Protein AF-0000000083895971 (afdb_homodimer)

pLDDT: mean 95.91, std 9.46, range [33.53, 98.94]

Radius of gyration: 17.74 Å; Cα contacts (8 Å, |Δi|>4): 472; chains: 2; bounding box: 45×57×42 Å

Secondary structure (DSSP, 8-state):
--HHHHHHHHHTTT-EEPP--SHHHHHHHHHHHHHHHSS---EEEEEE-SSSTT--EETTS-------BPTT-S--GGG---EEEEEETTTTEEEEE-TTS---B-EE------/--HHHHHHHHHTTT-EEPP--SHHHHHHHHHHHHHHHSS---EEEEEE-SSSTT--EETTS-------BPTT-S--GGG---EEEEEETTTTEEEEE-TTS---B-EE------

Sequence (228 aa):
MTWANAEKNCLSMGANLASVRNAYEYRRIQALIRAASRNSREAWLGGSDAQQEKTWLWSDGSPMRYTNWCPGEPNNGGGSQHCLQMNYSGGKCWDDLWCNHSRPSVCAKRLRRRMTWANAEKNCLSMGANLASVRNAYEYRRIQALIRAASRNSREAWLGGSDAQQEKTWLWSDGSPMRYTNWCPGEPNNGGGSQHCLQMNYSGGKCWDDLWCNHSRPSVCAKRLRRR

Structure (mmCIF, N/CA/C/O backbone):
data_AF-0000000083895971-model_v1
#
loop_
_entity.id
_entity.type
_entity.pdbx_description
1 polymer 'C-type lectin domain-containing protein'
#
loop_
_atom_site.group_PDB
_atom_site.id
_atom_site.type_symbol
_atom_site.label_atom_id
_atom_site.label_alt_id
_atom_site.label_comp_id
_atom_site.label_asym_id
_atom_site.label_entity_id
_atom_site.label_seq_id
_atom_site.pdbx_PDB_ins_code
_atom_site.Cartn_x
_atom_site.Cartn_y
_atom_site.Cartn_z
_ato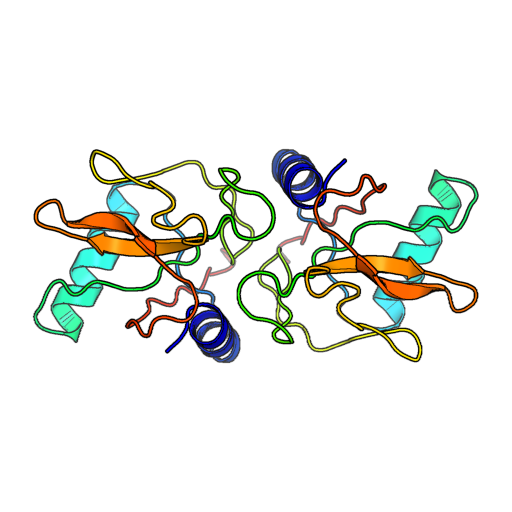m_site.occupancy
_atom_site.B_iso_or_equiv
_atom_site.auth_seq_id
_atom_site.auth_comp_id
_atom_site.auth_asym_id
_atom_site.auth_atom_id
_atom_site.pdbx_PDB_model_num
ATOM 1 N N . MET A 1 1 ? -5.57 16.469 -3.301 1 97.56 1 MET A N 1
ATOM 2 C CA . MET A 1 1 ? -5.527 15.188 -4.012 1 97.56 1 MET A CA 1
ATOM 3 C C . MET A 1 1 ? -5.957 14.039 -3.1 1 97.56 1 MET A C 1
ATOM 5 O O . MET A 1 1 ? -5.891 14.156 -1.875 1 97.56 1 MET A O 1
ATOM 9 N N . THR A 1 2 ? -6.461 12.945 -3.768 1 98.94 2 THR A N 1
ATOM 10 C CA . THR A 1 2 ? -6.738 11.742 -2.994 1 98.94 2 THR A CA 1
ATOM 11 C C . THR A 1 2 ? -5.445 11.094 -2.508 1 98.94 2 THR A C 1
ATOM 13 O O . THR A 1 2 ? -4.355 11.469 -2.953 1 98.94 2 THR A O 1
ATOM 16 N N . TRP A 1 3 ? -5.543 10.18 -1.606 1 98.94 3 TRP A N 1
ATOM 17 C CA . TRP A 1 3 ? -4.359 9.523 -1.061 1 98.94 3 TRP A CA 1
ATOM 18 C C . TRP A 1 3 ? -3.564 8.836 -2.162 1 98.94 3 TRP A C 1
ATOM 20 O O . TRP A 1 3 ? -2.346 9 -2.256 1 98.94 3 TRP A O 1
ATOM 30 N N . ALA A 1 4 ? -4.285 8.031 -3.018 1 98.94 4 ALA A N 1
ATOM 31 C CA . ALA A 1 4 ? -3.604 7.273 -4.062 1 98.94 4 ALA A CA 1
ATOM 32 C C . ALA A 1 4 ? -2.967 8.203 -5.09 1 98.94 4 ALA A C 1
ATOM 34 O O . ALA A 1 4 ? -1.845 7.957 -5.547 1 98.94 4 ALA A O 1
ATOM 35 N N . ASN A 1 5 ? -3.684 9.219 -5.473 1 98.81 5 ASN A N 1
ATOM 36 C CA . ASN A 1 5 ? -3.117 10.188 -6.398 1 98.81 5 ASN A CA 1
ATOM 37 C C . ASN A 1 5 ? -1.914 10.906 -5.793 1 98.81 5 ASN A C 1
ATOM 39 O O . ASN A 1 5 ? -0.962 11.242 -6.5 1 98.81 5 ASN A O 1
ATOM 43 N N . ALA A 1 6 ? -1.991 11.18 -4.512 1 98.88 6 ALA A N 1
ATOM 44 C CA . ALA A 1 6 ? -0.852 11.773 -3.818 1 98.88 6 ALA A CA 1
ATOM 45 C C . ALA A 1 6 ? 0.365 10.852 -3.871 1 98.88 6 ALA A C 1
ATOM 47 O O . ALA A 1 6 ? 1.483 11.312 -4.121 1 98.88 6 ALA A O 1
ATOM 48 N N . GLU A 1 7 ? 0.177 9.578 -3.619 1 98.88 7 GLU A N 1
ATOM 49 C CA . GLU A 1 7 ? 1.274 8.625 -3.719 1 98.88 7 GLU A CA 1
ATOM 50 C C . GLU A 1 7 ? 1.861 8.602 -5.129 1 98.88 7 GLU A C 1
ATOM 52 O O . GLU A 1 7 ? 3.082 8.617 -5.297 1 98.88 7 GLU A O 1
ATOM 57 N N . LYS A 1 8 ? 1.01 8.586 -6.145 1 98.81 8 LYS A N 1
ATOM 58 C CA . LYS A 1 8 ? 1.49 8.594 -7.52 1 98.81 8 LYS A CA 1
ATOM 59 C C . LYS A 1 8 ? 2.285 9.867 -7.812 1 98.81 8 LYS A C 1
ATOM 61 O O . LYS A 1 8 ? 3.289 9.82 -8.531 1 98.81 8 LYS A O 1
ATOM 66 N N . ASN A 1 9 ? 1.806 10.984 -7.32 1 98.69 9 ASN A N 1
ATOM 67 C CA . ASN A 1 9 ? 2.541 12.234 -7.477 1 98.69 9 ASN A CA 1
ATOM 68 C C . ASN A 1 9 ? 3.928 12.148 -6.844 1 98.69 9 ASN A C 1
ATOM 70 O O . ASN A 1 9 ? 4.918 12.562 -7.453 1 98.69 9 ASN A O 1
ATOM 74 N N . CYS A 1 10 ? 4.004 11.672 -5.605 1 98.75 10 CYS A N 1
ATOM 75 C CA . CYS A 1 10 ? 5.293 11.508 -4.941 1 98.75 10 CYS A CA 1
ATOM 76 C C . CYS A 1 10 ? 6.199 10.57 -5.734 1 98.75 10 CYS A C 1
ATOM 78 O O . CYS A 1 10 ? 7.387 10.844 -5.902 1 98.75 10 CYS A O 1
ATOM 80 N N . LEU A 1 11 ? 5.664 9.469 -6.223 1 98.31 11 LEU A N 1
ATOM 81 C CA . LEU A 1 11 ? 6.426 8.508 -7.008 1 98.31 11 LEU A CA 1
ATOM 82 C C . LEU A 1 11 ? 7.039 9.172 -8.234 1 98.31 11 LEU A C 1
ATOM 84 O O . LEU A 1 11 ? 8.164 8.859 -8.625 1 98.31 11 LEU A O 1
ATOM 88 N N . SER A 1 12 ? 6.301 10.055 -8.844 1 97.81 12 SER A N 1
ATOM 89 C CA . SER A 1 12 ? 6.781 10.734 -10.039 1 97.81 12 SER A CA 1
ATOM 90 C C . SER A 1 12 ? 8.016 11.586 -9.734 1 97.81 12 SER A C 1
ATOM 92 O O . SER A 1 12 ? 8.75 11.961 -10.648 1 97.81 12 SER A O 1
ATOM 94 N N . MET A 1 13 ? 8.281 11.844 -8.469 1 97.06 13 MET A N 1
ATOM 95 C CA . MET A 1 13 ? 9.43 12.633 -8.039 1 97.06 13 MET A CA 1
ATOM 96 C C . MET A 1 13 ? 10.523 11.742 -7.461 1 97.06 13 MET A C 1
ATOM 98 O O . MET A 1 13 ? 11.469 12.227 -6.836 1 97.06 13 MET A O 1
ATOM 102 N N . GLY A 1 14 ? 10.398 10.461 -7.582 1 96.69 14 GLY A N 1
ATOM 103 C CA . GLY A 1 14 ? 11.344 9.531 -6.996 1 96.69 14 GLY A CA 1
ATOM 104 C C . GLY A 1 14 ? 11.203 9.406 -5.492 1 96.69 14 GLY A C 1
ATOM 105 O O . GLY A 1 14 ? 12.164 9.062 -4.801 1 96.69 14 GLY A O 1
ATOM 106 N N . ALA A 1 15 ? 9.992 9.75 -5.059 1 98.31 15 ALA A N 1
ATOM 107 C CA . ALA A 1 15 ? 9.695 9.75 -3.627 1 98.31 15 ALA A CA 1
ATOM 108 C C . ALA A 1 15 ? 8.461 8.906 -3.326 1 98.31 15 ALA A C 1
ATOM 110 O O . ALA A 1 15 ? 7.973 8.172 -4.191 1 98.31 15 ALA A O 1
ATOM 111 N N . ASN A 1 16 ? 8.07 8.875 -2.105 1 98.69 16 ASN A N 1
ATOM 112 C CA . ASN A 1 16 ? 6.801 8.352 -1.617 1 98.69 16 ASN A CA 1
ATOM 113 C C . ASN A 1 16 ? 6.133 9.312 -0.643 1 98.69 16 ASN A C 1
ATOM 115 O O . ASN A 1 16 ? 6.762 10.266 -0.175 1 98.69 16 ASN A O 1
ATOM 119 N N . LEU A 1 17 ? 4.793 9.102 -0.451 1 98.81 17 LEU A N 1
ATOM 120 C CA . LEU A 1 17 ? 4.25 9.727 0.75 1 98.81 17 LEU A CA 1
ATOM 121 C C . LEU A 1 17 ? 5.09 9.375 1.974 1 98.81 17 LEU A C 1
ATOM 123 O O . LEU A 1 17 ? 5.543 8.234 2.117 1 98.81 17 LEU A O 1
ATOM 127 N N . ALA A 1 18 ? 5.277 10.328 2.869 1 98.56 18 ALA A N 1
ATOM 128 C CA . ALA A 1 18 ? 6.25 10.211 3.951 1 98.56 18 ALA A CA 1
ATOM 129 C C . ALA A 1 18 ? 5.82 9.156 4.969 1 98.56 18 ALA A C 1
ATOM 131 O O . ALA A 1 18 ? 4.641 9.07 5.316 1 98.56 18 ALA A O 1
ATOM 132 N N . SER A 1 19 ? 6.711 8.328 5.379 1 98.56 19 SER A N 1
ATOM 133 C CA . SER A 1 19 ? 6.609 7.516 6.586 1 98.56 19 SER A CA 1
ATOM 134 C C . SER A 1 19 ? 7.305 8.188 7.766 1 98.56 19 SER A C 1
ATOM 136 O O . SER A 1 19 ? 8.07 9.141 7.582 1 98.56 19 SER A O 1
ATOM 138 N N . VAL A 1 20 ? 6.938 7.766 8.93 1 98.19 20 VAL A N 1
ATOM 139 C CA . VAL A 1 20 ? 7.48 8.383 10.141 1 98.19 20 VAL A CA 1
ATOM 140 C C . VAL A 1 20 ? 8.094 7.309 11.039 1 98.19 20 VAL A C 1
ATOM 142 O O . VAL A 1 20 ? 7.395 6.402 11.5 1 98.19 20 VAL A O 1
ATOM 145 N N . ARG A 1 21 ? 9.383 7.426 11.281 1 96.94 21 ARG A N 1
ATOM 146 C CA . ARG A 1 21 ? 10.094 6.355 11.977 1 96.94 21 ARG A CA 1
ATOM 147 C C . ARG A 1 21 ? 10.141 6.617 13.477 1 96.94 21 ARG A C 1
ATOM 149 O O . ARG A 1 21 ? 10.297 5.691 14.273 1 96.94 21 ARG A O 1
ATOM 156 N N . ASN A 1 22 ? 10.125 7.965 13.805 1 98 22 ASN A N 1
ATOM 157 C CA . ASN A 1 22 ? 10.195 8.367 15.203 1 98 22 ASN A CA 1
ATOM 158 C C . ASN A 1 22 ? 9.641 9.773 15.414 1 98 22 ASN A C 1
ATOM 160 O O . ASN A 1 22 ? 9.25 10.438 14.453 1 98 22 ASN A O 1
ATOM 164 N N . ALA A 1 23 ? 9.594 10.141 16.75 1 97.94 23 ALA A N 1
ATOM 165 C CA . ALA A 1 23 ? 9 11.422 17.109 1 97.94 23 ALA A CA 1
ATOM 166 C C . ALA A 1 23 ? 9.781 12.586 16.5 1 97.94 23 ALA A C 1
ATOM 168 O O . ALA A 1 23 ? 9.195 13.609 16.125 1 97.94 23 ALA A O 1
ATOM 169 N N . TYR A 1 24 ? 11.055 12.469 16.438 1 98.12 24 TYR A N 1
ATOM 170 C CA . TYR A 1 24 ? 11.891 13.516 15.859 1 98.12 24 TYR A CA 1
ATOM 171 C C . TYR A 1 24 ? 11.531 13.75 14.398 1 98.12 24 TYR A C 1
ATOM 173 O O . TYR A 1 24 ? 11.359 14.891 13.969 1 98.12 24 TYR A O 1
ATOM 181 N N . GLU A 1 25 ? 11.398 12.656 13.602 1 97.25 25 GLU A N 1
ATOM 182 C CA . GLU A 1 25 ? 11 12.773 12.203 1 97.25 25 GLU A CA 1
ATOM 183 C C . GLU A 1 25 ? 9.633 13.43 12.07 1 97.25 25 GLU A C 1
ATOM 185 O O . GLU A 1 25 ? 9.406 14.227 11.156 1 97.25 25 GLU A O 1
ATOM 190 N N . TYR A 1 26 ? 8.688 13.086 13 1 98.19 26 TYR A N 1
ATOM 191 C CA . TYR A 1 26 ? 7.355 13.688 12.945 1 98.19 26 TYR A CA 1
ATOM 192 C C . TYR A 1 26 ? 7.43 15.195 13.109 1 98.19 26 TYR A C 1
ATOM 194 O O . TYR A 1 26 ? 6.797 15.945 12.359 1 98.19 26 TYR A O 1
ATOM 202 N N . ARG A 1 27 ? 8.18 15.648 14.062 1 97.88 27 ARG A N 1
ATOM 203 C CA . ARG A 1 27 ? 8.32 17.078 14.328 1 97.88 27 ARG A CA 1
ATOM 204 C C . ARG A 1 27 ? 8.969 17.797 13.148 1 97.88 27 ARG A C 1
ATOM 206 O O . ARG A 1 27 ? 8.625 18.938 12.852 1 97.88 27 ARG A O 1
ATOM 213 N N . ARG A 1 28 ? 9.867 17.141 12.539 1 97.31 28 ARG A N 1
ATOM 214 C CA . ARG A 1 28 ? 10.508 17.734 11.367 1 97.31 28 ARG A CA 1
ATOM 215 C C . ARG A 1 28 ? 9.5 17.922 10.234 1 97.31 28 ARG A C 1
ATOM 217 O O . ARG A 1 28 ? 9.523 18.938 9.539 1 97.31 28 ARG A O 1
ATOM 224 N N . ILE A 1 29 ? 8.633 16.953 10.031 1 97.81 29 ILE A N 1
ATOM 225 C CA . ILE A 1 29 ? 7.613 17.047 8.992 1 97.81 29 ILE A CA 1
ATOM 226 C C . ILE A 1 29 ? 6.633 18.156 9.344 1 97.81 29 ILE A C 1
ATOM 228 O O . ILE A 1 29 ? 6.254 18.953 8.477 1 97.81 29 ILE A O 1
ATOM 232 N N . GLN A 1 30 ? 6.246 18.25 10.625 1 97.94 30 GLN A N 1
ATOM 233 C CA . GLN A 1 30 ? 5.367 19.344 11.062 1 97.94 30 GLN A CA 1
ATOM 234 C C . GLN A 1 30 ? 5.984 20.703 10.766 1 97.94 30 GLN A C 1
ATOM 236 O O . GLN A 1 30 ? 5.293 21.609 10.297 1 97.94 30 GLN A O 1
ATOM 241 N N . ALA A 1 31 ? 7.262 20.797 11.039 1 97.25 31 ALA A N 1
ATOM 242 C CA . ALA A 1 31 ? 7.961 22.062 10.805 1 97.25 31 ALA A CA 1
ATOM 243 C C . ALA A 1 31 ? 7.977 22.406 9.32 1 97.25 31 ALA A C 1
ATOM 245 O O . ALA A 1 31 ? 7.836 23.578 8.953 1 97.25 31 ALA A O 1
ATOM 246 N N . LEU A 1 32 ? 8.117 21.469 8.5 1 95.94 32 LEU A N 1
ATOM 247 C CA . LEU A 1 32 ? 8.125 21.688 7.059 1 95.94 32 LEU A CA 1
ATOM 248 C C . LEU A 1 32 ? 6.766 22.172 6.574 1 95.94 32 LEU A C 1
ATOM 250 O O . LEU A 1 32 ? 6.684 23.078 5.742 1 95.94 32 LEU A O 1
ATOM 254 N N . ILE A 1 33 ? 5.672 21.562 7.086 1 96.62 33 ILE A N 1
ATOM 255 C CA . ILE A 1 33 ? 4.32 21.953 6.703 1 96.62 33 ILE A CA 1
ATOM 256 C C . ILE A 1 33 ? 4.062 23.391 7.137 1 96.62 33 ILE A C 1
ATOM 258 O O . ILE A 1 33 ? 3.523 24.188 6.367 1 96.62 33 ILE A O 1
ATOM 262 N N . ARG A 1 34 ? 4.461 23.672 8.32 1 95.75 34 ARG A N 1
ATOM 263 C CA . ARG A 1 34 ? 4.273 25.031 8.828 1 95.75 34 ARG A CA 1
ATOM 264 C C . ARG A 1 34 ? 5.02 26.047 7.973 1 95.75 34 ARG A C 1
ATOM 266 O O . ARG A 1 34 ? 4.496 27.125 7.684 1 95.75 34 ARG A O 1
ATOM 273 N N . ALA A 1 35 ? 6.234 25.719 7.625 1 94.19 35 ALA A N 1
ATOM 274 C CA . ALA A 1 35 ? 7.055 26.609 6.82 1 94.19 35 ALA A CA 1
ATOM 275 C C . ALA A 1 35 ? 6.445 26.828 5.438 1 94.19 35 ALA A C 1
ATOM 277 O O . ALA A 1 35 ? 6.496 27.922 4.895 1 94.19 35 ALA A O 1
ATOM 278 N N . ALA A 1 36 ? 5.867 25.812 4.91 1 91.81 36 ALA A N 1
ATOM 279 C CA . ALA A 1 36 ? 5.352 25.859 3.545 1 91.81 36 ALA A CA 1
ATOM 280 C C . ALA A 1 36 ? 3.973 26.516 3.5 1 91.81 36 ALA A C 1
ATOM 282 O O . ALA A 1 36 ? 3.623 27.172 2.52 1 91.81 36 ALA A O 1
ATOM 283 N N . SER A 1 37 ? 3.145 26.359 4.512 1 89.62 37 SER A N 1
ATOM 284 C CA . SER A 1 37 ? 1.749 26.781 4.426 1 89.62 37 SER A CA 1
ATOM 285 C C . SER A 1 37 ? 1.433 27.859 5.445 1 89.62 37 SER A C 1
ATOM 287 O O . SER A 1 37 ? 0.349 28.453 5.422 1 89.62 37 SER A O 1
ATOM 289 N N . ARG A 1 38 ? 2.375 28.141 6.293 1 90.44 38 ARG A N 1
ATOM 290 C CA . ARG A 1 38 ? 2.197 29.094 7.391 1 90.44 38 ARG A CA 1
ATOM 291 C C . ARG A 1 38 ? 1.049 28.656 8.297 1 90.44 38 ARG A C 1
ATOM 293 O O . ARG A 1 38 ? 0.336 29.5 8.844 1 90.44 38 ARG A O 1
ATOM 300 N N . ASN A 1 39 ? 0.811 27.359 8.211 1 91.5 39 ASN A N 1
ATOM 301 C CA . ASN A 1 39 ? -0.188 26.719 9.047 1 91.5 39 ASN A CA 1
ATOM 302 C C . ASN A 1 39 ? 0.145 25.25 9.281 1 91.5 39 ASN A C 1
ATOM 304 O O . ASN A 1 39 ? 1.106 24.719 8.711 1 91.5 39 ASN A O 1
ATOM 308 N N . SER A 1 40 ? -0.515 24.719 10.273 1 94.56 40 SER A N 1
ATOM 309 C CA . SER A 1 40 ? -0.362 23.297 10.562 1 94.56 40 SER A CA 1
ATOM 310 C C . SER A 1 40 ? -1.519 22.484 9.992 1 94.56 40 SER A C 1
ATOM 312 O O . SER A 1 40 ? -2.197 21.75 10.719 1 94.56 40 SER A O 1
ATOM 314 N N . ARG A 1 41 ? -1.561 22.484 8.672 1 95.69 41 ARG A N 1
ATOM 315 C CA . ARG A 1 41 ? -2.686 21.859 7.988 1 95.69 41 ARG A CA 1
ATOM 316 C C . ARG A 1 41 ? -2.584 20.344 8.047 1 95.69 41 ARG A C 1
ATOM 318 O O . ARG A 1 41 ? -1.482 19.797 8.117 1 95.69 41 ARG A O 1
ATOM 325 N N . GLU A 1 42 ? -3.756 19.734 8.07 1 98.06 42 GLU A N 1
ATOM 326 C CA . GLU A 1 42 ? -3.781 18.281 7.887 1 98.06 42 GLU A CA 1
ATOM 327 C C . GLU A 1 42 ? -3.201 17.891 6.531 1 98.06 42 GLU A C 1
ATOM 329 O O . GLU A 1 42 ? -3.387 18.609 5.543 1 98.06 42 GLU A O 1
ATOM 334 N N . ALA A 1 43 ? -2.535 16.75 6.512 1 98.62 43 ALA A N 1
ATOM 335 C CA . ALA A 1 43 ? -1.898 16.281 5.285 1 98.62 43 ALA A CA 1
ATOM 336 C C . ALA A 1 43 ? -1.799 14.758 5.273 1 98.62 43 ALA A C 1
ATOM 338 O O . ALA A 1 43 ? -1.813 14.125 6.332 1 98.62 43 ALA A O 1
ATOM 339 N N . TRP A 1 44 ? -1.758 14.227 4.012 1 98.88 44 TRP A N 1
ATOM 340 C CA . TRP A 1 44 ? -1.545 12.797 3.865 1 98.88 44 TRP A CA 1
ATOM 341 C C . TRP A 1 44 ? -0.13 12.406 4.285 1 98.88 44 TRP A C 1
ATOM 343 O O . TRP A 1 44 ? 0.837 13.078 3.92 1 98.88 44 TRP A O 1
ATOM 353 N N . LEU A 1 45 ? 0.012 11.414 5.098 1 98.88 45 LEU A N 1
ATOM 354 C CA . LEU A 1 45 ? 1.195 10.562 5.184 1 98.88 45 LEU A CA 1
ATOM 355 C C . LEU A 1 45 ? 0.973 9.25 4.449 1 98.88 45 LEU A C 1
ATOM 357 O O . LEU A 1 45 ? -0.11 9.008 3.914 1 98.88 45 LEU A O 1
ATOM 361 N N . GLY A 1 46 ? 1.991 8.43 4.441 1 98.94 46 GLY A N 1
ATOM 362 C CA . GLY A 1 46 ? 1.963 7.266 3.568 1 98.94 46 GLY A CA 1
ATOM 363 C C . GLY A 1 46 ? 1.252 6.074 4.184 1 98.94 46 GLY A C 1
ATOM 364 O O . GLY A 1 46 ? 1.197 4.996 3.584 1 98.94 46 GLY A O 1
ATOM 365 N N . GLY A 1 47 ? 0.622 6.156 5.293 1 98.94 47 GLY A N 1
ATOM 366 C CA . GLY A 1 47 ? 0.026 5.02 5.98 1 98.94 47 GLY A CA 1
ATOM 367 C C . GLY A 1 47 ? -1.366 4.684 5.48 1 98.94 47 GLY A C 1
ATOM 368 O O . GLY A 1 47 ? -2.158 5.578 5.18 1 98.94 47 GLY A O 1
ATOM 369 N N . SER A 1 48 ? -1.667 3.396 5.41 1 98.94 48 SER A N 1
ATOM 370 C CA . SER A 1 48 ? -2.998 2.914 5.059 1 98.94 48 SER A CA 1
ATOM 371 C C . SER A 1 48 ? -3.234 1.506 5.594 1 98.94 48 SER A C 1
ATOM 373 O O . SER A 1 48 ? -2.297 0.715 5.711 1 98.94 48 SER A O 1
ATOM 375 N N . ASP A 1 49 ? -4.477 1.212 5.934 1 98.88 49 ASP A N 1
ATOM 376 C CA . ASP A 1 49 ? -4.855 -0.154 6.281 1 98.88 49 ASP A CA 1
ATOM 377 C C . ASP A 1 49 ? -5.965 -0.665 5.363 1 98.88 49 ASP A C 1
ATOM 379 O O . ASP A 1 49 ? -6.812 -1.458 5.785 1 98.88 49 ASP A O 1
ATOM 383 N N . ALA A 1 50 ? -5.953 -0.234 4.109 1 98.75 50 ALA A N 1
ATOM 384 C CA . ALA A 1 50 ? -7.031 -0.475 3.154 1 98.75 50 ALA A CA 1
ATOM 385 C C . ALA A 1 50 ? -7.113 -1.951 2.775 1 98.75 50 ALA A C 1
ATOM 387 O O . ALA A 1 50 ? -8.18 -2.449 2.416 1 98.75 50 ALA A O 1
ATOM 388 N N . GLN A 1 51 ? -5.953 -2.662 2.812 1 98.69 51 GLN A N 1
ATOM 389 C CA . GLN A 1 51 ? -5.957 -4.062 2.406 1 98.69 51 GLN A CA 1
ATOM 390 C C . GLN A 1 51 ? -6.555 -4.949 3.494 1 98.69 51 GLN A C 1
ATOM 392 O O . GLN A 1 51 ? -7.094 -6.02 3.203 1 98.69 51 GLN A O 1
ATOM 397 N N . GLN A 1 52 ? -6.367 -4.516 4.715 1 98.75 52 GLN A N 1
ATOM 398 C CA . GLN A 1 52 ? -6.875 -5.211 5.895 1 98.75 52 GLN A CA 1
ATOM 399 C C . GLN A 1 52 ? -7.035 -4.25 7.07 1 98.75 52 GLN A C 1
ATOM 401 O O . GLN A 1 52 ? -6.043 -3.789 7.641 1 98.75 52 GLN A O 1
ATOM 406 N N . GLU A 1 53 ? -8.297 -4.082 7.461 1 98.31 53 GLU A N 1
ATOM 407 C CA . GLU A 1 53 ? -8.562 -3.164 8.562 1 98.31 53 GLU A CA 1
ATOM 408 C C . GLU A 1 53 ? -7.684 -3.477 9.766 1 98.31 53 GLU A C 1
ATOM 410 O O . GLU A 1 53 ? -7.527 -4.641 10.141 1 98.31 53 GLU A O 1
ATOM 415 N N . LYS A 1 54 ? -7.062 -2.373 10.414 1 98.12 54 LYS A N 1
ATOM 416 C CA . LYS A 1 54 ? -6.25 -2.402 11.625 1 98.12 54 LYS A CA 1
ATOM 417 C C . LYS A 1 54 ? -4.832 -2.885 11.328 1 98.12 54 LYS A C 1
ATOM 419 O O . LYS A 1 54 ? -3.973 -2.893 12.211 1 98.12 54 LYS A O 1
ATOM 424 N N . THR A 1 55 ? -4.539 -3.297 10.109 1 98.62 55 THR A N 1
ATOM 425 C CA . THR A 1 55 ? -3.18 -3.621 9.695 1 98.62 55 THR A CA 1
ATOM 426 C C . THR A 1 55 ? -2.59 -2.494 8.844 1 98.62 55 THR A C 1
ATOM 428 O O . THR A 1 55 ? -2.791 -2.451 7.633 1 98.62 55 THR A O 1
ATOM 431 N N . TRP A 1 56 ? -1.822 -1.637 9.531 1 98.88 56 TRP A N 1
ATOM 432 C CA . TRP A 1 56 ? -1.328 -0.419 8.898 1 98.88 56 TRP A CA 1
ATOM 433 C C . TRP A 1 56 ? 0.036 -0.654 8.258 1 98.88 56 TRP A C 1
ATOM 435 O O . TRP A 1 56 ? 0.907 -1.291 8.852 1 98.88 56 TRP A O 1
ATOM 445 N N . LEU A 1 57 ? 0.138 -0.187 7.023 1 98.94 57 LEU A N 1
ATOM 446 C CA . LEU A 1 57 ? 1.358 -0.304 6.234 1 98.94 57 LEU A CA 1
ATOM 447 C C . LEU A 1 57 ? 1.769 1.05 5.664 1 98.94 57 LEU A C 1
ATOM 449 O O . LEU A 1 57 ? 0.913 1.853 5.285 1 98.94 57 LEU A O 1
ATOM 453 N N . TRP A 1 58 ? 3.092 1.286 5.652 1 98.88 58 TRP A N 1
ATOM 454 C CA . TRP A 1 58 ? 3.613 2.449 4.941 1 98.88 58 TRP A CA 1
ATOM 455 C C . TRP A 1 58 ? 3.67 2.189 3.439 1 98.88 58 TRP A C 1
ATOM 457 O O . TRP A 1 58 ? 4.051 1.101 3.006 1 98.88 58 TRP A O 1
ATOM 467 N N . SER A 1 59 ? 3.418 3.24 2.676 1 98.75 59 SER A N 1
ATOM 468 C CA . SER A 1 59 ? 3.43 3.111 1.224 1 98.75 59 SER A CA 1
ATOM 469 C C . SER A 1 59 ? 4.855 3.004 0.69 1 98.75 59 SER A C 1
ATOM 471 O O . SER A 1 59 ? 5.062 2.633 -0.467 1 98.75 59 SER A O 1
ATOM 473 N N . ASP A 1 60 ? 5.863 3.334 1.514 1 98 60 ASP A N 1
ATOM 474 C CA . ASP A 1 60 ? 7.246 3.248 1.055 1 98 60 ASP A CA 1
ATOM 475 C C . ASP A 1 60 ? 7.859 1.894 1.406 1 98 60 ASP A C 1
ATOM 477 O O . ASP A 1 60 ? 9.047 1.667 1.179 1 98 60 ASP A O 1
ATOM 481 N N . GLY A 1 61 ? 7.094 1.027 2.023 1 97.62 61 GLY A N 1
ATOM 482 C CA . GLY A 1 61 ? 7.523 -0.339 2.273 1 97.62 61 GLY A CA 1
ATOM 483 C C . GLY A 1 61 ? 8.32 -0.49 3.557 1 97.62 61 GLY A C 1
ATOM 484 O O . GLY A 1 61 ? 8.766 -1.589 3.891 1 97.62 61 GLY A O 1
ATOM 485 N N . SER A 1 62 ? 8.539 0.582 4.242 1 97.31 62 SER A N 1
ATOM 486 C CA . SER A 1 62 ? 9.242 0.48 5.516 1 97.31 62 SER A CA 1
ATOM 487 C C . SER A 1 62 ? 8.328 -0.041 6.617 1 97.31 62 SER A C 1
ATOM 489 O O . SER A 1 62 ? 7.105 0.061 6.516 1 97.31 62 SER A O 1
ATOM 491 N N . PRO A 1 63 ? 8.867 -0.669 7.605 1 97.25 63 PRO A N 1
ATOM 492 C CA . PRO A 1 63 ? 8.031 -1.128 8.719 1 97.25 63 PRO A CA 1
ATOM 493 C C . PRO A 1 63 ? 7.469 0.024 9.539 1 97.25 63 PRO A C 1
ATOM 495 O O . PRO A 1 63 ? 8.148 1.031 9.75 1 97.25 63 PRO A O 1
ATOM 498 N N . MET A 1 64 ? 6.27 -0.125 9.984 1 98 64 MET A N 1
ATOM 499 C CA . MET A 1 64 ? 5.648 0.849 10.883 1 98 64 MET A CA 1
ATOM 500 C C . MET A 1 64 ? 5.898 0.485 12.336 1 98 64 MET A C 1
ATOM 502 O O . MET A 1 64 ? 5.211 -0.369 12.898 1 98 64 MET A O 1
ATOM 506 N N . ARG A 1 65 ? 6.844 1.197 12.891 1 96.62 65 ARG A N 1
ATOM 507 C CA . ARG A 1 65 ? 7.238 0.876 14.258 1 96.62 65 ARG A CA 1
ATOM 508 C C . ARG A 1 65 ? 6.824 1.985 15.227 1 96.62 65 ARG A C 1
ATOM 510 O O . ARG A 1 65 ? 6.777 1.774 16.438 1 96.62 65 ARG A O 1
ATOM 517 N N . TYR A 1 66 ? 6.645 3.17 14.688 1 97.62 66 TYR A N 1
ATOM 518 C CA . TYR A 1 66 ? 6.199 4.352 15.414 1 97.62 66 TYR A CA 1
ATOM 519 C C . TYR A 1 66 ? 4.812 4.785 14.961 1 97.62 66 TYR A C 1
ATOM 521 O O . TYR A 1 66 ? 4.508 4.758 13.766 1 97.62 66 TYR A O 1
ATOM 529 N N . THR A 1 67 ? 3.912 5.066 15.945 1 98.62 67 THR A N 1
ATOM 530 C CA . THR A 1 67 ? 2.613 5.641 15.617 1 98.62 67 THR A CA 1
ATOM 531 C C . THR A 1 67 ? 2.312 6.84 16.516 1 98.62 67 THR A C 1
ATOM 533 O O . THR A 1 67 ? 2.893 6.977 17.594 1 98.62 67 THR A O 1
ATOM 536 N N . ASN A 1 68 ? 1.538 7.77 16.062 1 98.75 68 ASN A N 1
ATOM 537 C CA . ASN A 1 68 ? 1.147 8.977 16.797 1 98.75 68 ASN A CA 1
ATOM 538 C C . ASN A 1 68 ? -0.34 9.273 16.625 1 98.75 68 ASN A C 1
ATOM 540 O O . ASN A 1 68 ? -0.717 10.383 16.25 1 98.75 68 ASN A O 1
ATOM 544 N N . TRP A 1 69 ? -1.107 8.258 16.891 1 98.81 69 TRP A N 1
ATOM 545 C CA . TRP A 1 69 ? -2.555 8.375 16.734 1 98.81 69 TRP A CA 1
ATOM 546 C C . TRP A 1 69 ? -3.137 9.32 17.781 1 98.81 69 TRP A C 1
ATOM 548 O O . TRP A 1 69 ? -2.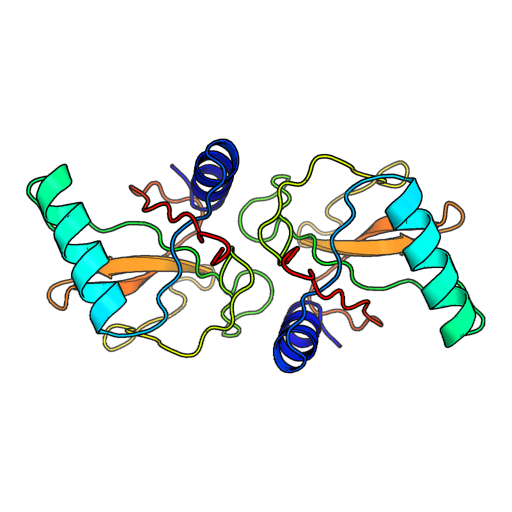736 9.289 18.938 1 98.81 69 TRP A O 1
ATOM 558 N N . CYS A 1 70 ? -4.09 10.148 17.406 1 98.75 70 CYS A N 1
ATOM 559 C CA . CYS A 1 70 ? -4.832 10.961 18.359 1 98.75 70 CYS A CA 1
ATOM 560 C C . CYS A 1 70 ? -5.715 10.086 19.25 1 98.75 70 CYS A C 1
ATOM 562 O O . CYS A 1 70 ? -6.082 8.977 18.859 1 98.75 70 CYS A O 1
ATOM 564 N N . PRO A 1 71 ? -6.066 10.594 20.422 1 98.06 71 PRO A N 1
ATOM 565 C CA . PRO A 1 71 ? -7.031 9.852 21.234 1 98.06 71 PRO A CA 1
ATOM 566 C C . PRO A 1 71 ? -8.305 9.5 20.469 1 98.06 71 PRO A C 1
ATOM 568 O O . PRO A 1 71 ? -8.883 10.359 19.781 1 98.06 71 PRO A O 1
ATOM 571 N N . GLY A 1 72 ? -8.633 8.211 20.469 1 98.06 72 GLY A N 1
ATOM 572 C CA . GLY A 1 72 ? -9.844 7.762 19.812 1 98.06 72 GLY A CA 1
ATOM 573 C C . GLY A 1 72 ? -9.617 7.379 18.359 1 98.06 72 GLY A C 1
ATOM 574 O O . GLY A 1 72 ? -10.523 6.883 17.688 1 98.06 72 GLY A O 1
ATOM 575 N N . GLU A 1 73 ? -8.281 7.598 17.922 1 98.44 73 GLU A N 1
ATOM 576 C CA . GLU A 1 73 ? -7.949 7.289 16.531 1 98.44 73 GLU A CA 1
ATOM 577 C C . GLU A 1 73 ? -6.93 6.156 16.453 1 98.44 73 GLU A C 1
ATOM 579 O O . GLU A 1 73 ? -6.199 5.902 17.422 1 98.44 73 GLU A O 1
ATOM 584 N N . PRO A 1 74 ? -6.812 5.531 15.273 1 98.62 74 PRO A N 1
ATOM 585 C CA . PRO A 1 74 ? -7.77 5.559 14.164 1 98.62 74 PRO A CA 1
ATOM 586 C C . PRO A 1 74 ? -9.117 4.934 14.531 1 98.62 74 PRO A C 1
ATOM 588 O O . PRO A 1 74 ? -9.156 3.904 15.211 1 98.62 74 PRO A O 1
ATOM 591 N N . ASN A 1 75 ? -10.266 5.434 14.07 1 98.62 75 ASN A N 1
ATOM 592 C CA . ASN A 1 75 ? -11.57 4.969 14.523 1 98.62 75 ASN A CA 1
ATOM 593 C C . ASN A 1 75 ? -12.375 4.344 13.383 1 98.62 75 ASN A C 1
ATOM 595 O O . ASN A 1 75 ? -13.453 3.799 13.609 1 98.62 75 ASN A O 1
ATOM 599 N N . ASN A 1 76 ? -11.852 4.43 12.125 1 98.69 76 ASN A N 1
ATOM 600 C CA . ASN A 1 76 ? -12.531 3.877 10.961 1 98.69 76 ASN A CA 1
ATOM 601 C C . ASN A 1 76 ? -13.969 4.383 10.859 1 98.69 76 ASN A C 1
ATOM 603 O O . ASN A 1 76 ? -14.898 3.596 10.695 1 98.69 76 ASN A O 1
ATOM 607 N N . GLY A 1 77 ? -14.094 5.691 10.984 1 97.19 77 GLY A N 1
ATOM 608 C CA . GLY A 1 77 ? -15.422 6.281 10.898 1 97.19 77 GLY A CA 1
ATOM 609 C C . GLY A 1 77 ? -16.188 5.859 9.656 1 97.19 77 GLY A C 1
ATOM 610 O O . GLY A 1 77 ? -15.625 5.836 8.562 1 97.19 77 GLY A O 1
ATOM 611 N N . GLY A 1 78 ? -17.516 5.418 9.922 1 97.06 78 GLY A N 1
ATOM 612 C CA . GLY A 1 78 ? -18.312 4.965 8.797 1 97.06 78 GLY A CA 1
ATOM 613 C C . GLY A 1 78 ? -17.828 3.646 8.211 1 97.06 78 GLY A C 1
ATOM 614 O O . GLY A 1 78 ? -18.406 3.146 7.242 1 97.06 78 GLY A O 1
ATOM 615 N N . GLY A 1 79 ? -16.828 3.1 8.727 1 96.94 79 GLY A N 1
ATOM 616 C CA . GLY A 1 79 ? -16.328 1.79 8.336 1 96.94 79 GLY A CA 1
ATOM 617 C C . GLY A 1 79 ? -15.484 1.826 7.07 1 96.94 79 GLY A C 1
ATOM 618 O O . GLY A 1 79 ? -15.242 0.789 6.449 1 96.94 79 GLY A O 1
ATOM 619 N N . SER A 1 80 ? -15.031 3.027 6.652 1 97.12 80 SER A N 1
ATOM 620 C CA . SER A 1 80 ? -14.352 3.084 5.359 1 97.12 80 SER A CA 1
ATOM 621 C C . SER A 1 80 ? -13.219 4.098 5.375 1 97.12 80 SER A C 1
ATOM 623 O O . SER A 1 80 ? -12.852 4.645 4.328 1 97.12 80 SER A O 1
ATOM 625 N N . GLN A 1 81 ? -12.68 4.461 6.551 1 98.75 81 GLN A N 1
ATOM 626 C CA . GLN A 1 81 ? -11.492 5.301 6.668 1 98.75 81 GLN A CA 1
ATOM 627 C C . GLN A 1 81 ? -10.227 4.449 6.766 1 98.75 81 GLN A C 1
ATOM 629 O O . GLN A 1 81 ? -10.008 3.768 7.77 1 98.75 81 GLN A O 1
ATOM 634 N N . HIS A 1 82 ? -9.391 4.59 5.703 1 98.88 82 HIS A N 1
ATOM 635 C CA . HIS A 1 82 ? -8.273 3.646 5.641 1 98.88 82 HIS A CA 1
ATOM 636 C C . HIS A 1 82 ? -6.961 4.363 5.363 1 98.88 82 HIS A C 1
ATOM 638 O O . HIS A 1 82 ? -5.934 3.721 5.129 1 98.88 82 HIS A O 1
ATOM 644 N N . CYS A 1 83 ? -6.98 5.645 5.32 1 98.94 83 CYS A N 1
ATOM 645 C CA . CYS A 1 83 ? -5.77 6.371 4.957 1 98.94 83 CYS A CA 1
ATOM 646 C C . CYS A 1 83 ? -5.371 7.352 6.051 1 98.94 83 CYS A C 1
ATOM 648 O O . CYS A 1 83 ? -6.23 7.961 6.688 1 98.94 83 CYS A O 1
ATOM 650 N N . LEU A 1 84 ? -4.098 7.555 6.227 1 98.94 84 LEU A N 1
ATOM 651 C CA . LEU A 1 84 ? -3.523 8.258 7.367 1 98.94 84 LEU A CA 1
ATOM 652 C C . LEU A 1 84 ? -3.283 9.727 7.039 1 98.94 84 LEU A C 1
ATOM 654 O O . LEU A 1 84 ? -2.639 10.039 6.039 1 98.94 84 LEU A O 1
ATOM 658 N N . GLN A 1 85 ? -3.918 10.602 7.824 1 98.88 85 GLN A N 1
ATOM 659 C CA . GLN A 1 85 ? -3.562 12.016 7.77 1 98.88 85 GLN A CA 1
ATOM 660 C C . GLN A 1 85 ? -2.877 12.461 9.055 1 98.88 85 GLN A C 1
ATOM 662 O O . GLN A 1 85 ? -3.203 11.977 10.141 1 98.88 85 GLN A O 1
ATOM 667 N N . MET A 1 86 ? -1.973 13.438 8.969 1 98.75 86 MET A N 1
ATOM 668 C CA . MET A 1 86 ? -1.295 14.039 10.109 1 98.75 86 MET A CA 1
ATOM 669 C C . MET A 1 86 ? -1.885 15.406 10.438 1 98.75 86 MET A C 1
ATOM 671 O O . MET A 1 86 ? -2.68 15.945 9.664 1 98.75 86 MET A O 1
ATOM 675 N N . ASN A 1 87 ? -1.482 15.961 11.609 1 98.56 87 ASN A N 1
ATOM 676 C CA . ASN A 1 87 ? -1.854 17.297 12.07 1 98.56 87 ASN A CA 1
ATOM 677 C C . ASN A 1 87 ? -3.357 17.406 12.312 1 98.56 87 ASN A C 1
ATOM 679 O O . ASN A 1 87 ? -3.961 18.438 12.016 1 98.56 87 ASN A O 1
ATOM 683 N N . TYR A 1 88 ? -3.898 16.297 12.695 1 98 88 TYR A N 1
ATOM 684 C CA . TYR A 1 88 ? -5.328 16.25 12.984 1 98 88 TYR A CA 1
ATOM 685 C C . TYR A 1 88 ? -5.625 16.844 14.359 1 98 88 TYR A C 1
ATOM 687 O O . TYR A 1 88 ? -4.887 16.594 15.312 1 98 88 TYR A O 1
ATOM 695 N N . SER A 1 89 ? -6.66 17.719 14.445 1 96.62 89 SER A N 1
ATOM 696 C CA . SER A 1 89 ? -7.219 18.234 15.695 1 96.62 89 SER A CA 1
ATOM 697 C C . SER A 1 89 ? -6.199 19.078 16.438 1 96.62 89 SER A C 1
ATOM 699 O O . SER A 1 89 ? -5.188 19.5 15.875 1 96.62 89 SER A O 1
ATOM 7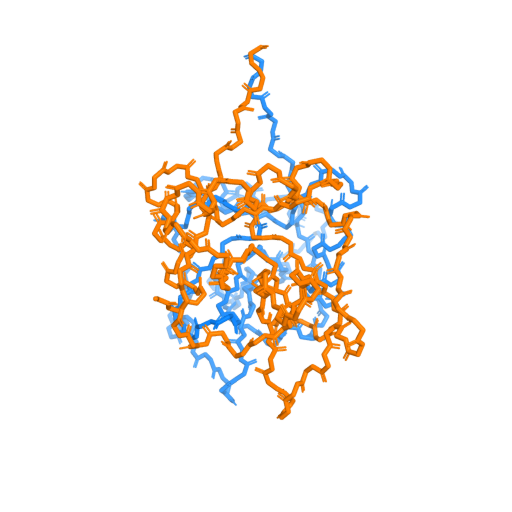01 N N . GLY A 1 90 ? -6.523 19.406 17.688 1 95.5 90 GLY A N 1
ATOM 702 C CA . GLY A 1 90 ? -5.66 20.234 18.516 1 95.5 90 GLY A CA 1
ATOM 703 C C . GLY A 1 90 ? -4.34 19.578 18.859 1 95.5 90 GLY A C 1
ATOM 704 O O . GLY A 1 90 ? -3.318 20.25 19 1 95.5 90 GLY A O 1
ATOM 705 N N . GLY A 1 91 ? -4.309 18.281 18.859 1 96.06 91 GLY A N 1
ATOM 706 C CA . GLY A 1 91 ? -3.127 17.516 19.219 1 96.06 91 GLY A CA 1
ATOM 707 C C . GLY A 1 91 ? -2.141 17.359 18.078 1 96.06 91 GLY A C 1
ATOM 708 O O . GLY A 1 91 ? -1.002 16.938 18.281 1 96.06 91 GLY A O 1
ATOM 709 N N . LYS A 1 92 ? -2.604 17.75 16.938 1 98.06 92 LYS A N 1
ATOM 710 C CA . LYS A 1 92 ? -1.751 17.672 15.75 1 98.06 92 LYS A CA 1
ATOM 711 C C . LYS A 1 92 ? -1.151 16.281 15.602 1 98.06 92 LYS A C 1
ATOM 713 O O . LYS A 1 92 ? 0.05 16.141 15.367 1 98.06 92 LYS A O 1
ATOM 718 N N . CYS A 1 93 ? -1.981 15.234 15.867 1 98.62 93 CYS A N 1
ATOM 719 C CA . CYS A 1 93 ? -1.592 13.836 15.812 1 98.62 93 CYS A CA 1
ATOM 720 C C . CYS A 1 93 ? -2.229 13.133 14.617 1 98.62 93 CYS A C 1
ATOM 722 O O . CYS A 1 93 ? -2.648 13.789 13.664 1 98.62 93 CYS A O 1
ATOM 724 N N . TRP A 1 94 ? -2.221 11.797 14.547 1 98.94 94 TRP A N 1
ATOM 725 C CA . TRP A 1 94 ? -2.658 11.047 13.375 1 98.94 94 TRP A CA 1
ATOM 726 C C . TRP A 1 94 ? -4.148 10.734 13.453 1 98.94 94 TRP A C 1
ATOM 728 O O . TRP A 1 94 ? -4.703 10.57 14.539 1 98.94 94 TRP A O 1
ATOM 738 N N . ASP A 1 95 ? -4.789 10.672 12.305 1 98.81 95 ASP A N 1
ATOM 739 C CA . ASP A 1 95 ? -6.18 10.273 12.117 1 98.81 95 ASP A CA 1
ATOM 740 C C . ASP A 1 95 ? -6.352 9.477 10.828 1 98.81 95 ASP A C 1
ATOM 742 O O . ASP A 1 95 ? -5.574 9.633 9.883 1 98.81 95 ASP A O 1
ATOM 746 N N . ASP A 1 96 ? -7.293 8.547 10.875 1 98.88 96 ASP A N 1
ATOM 747 C CA . ASP A 1 96 ? -7.656 7.906 9.609 1 98.88 96 ASP A CA 1
ATOM 748 C C . ASP A 1 96 ? -8.805 8.648 8.93 1 98.88 96 ASP A C 1
ATOM 750 O O . ASP A 1 96 ? -9.695 9.164 9.594 1 98.88 96 ASP A O 1
ATOM 754 N N . LEU A 1 97 ? -8.688 8.742 7.656 1 98.81 97 LEU A N 1
ATOM 755 C CA . LEU A 1 97 ? -9.648 9.453 6.824 1 98.81 97 LEU A CA 1
ATOM 756 C C . LEU A 1 97 ? -9.984 8.656 5.57 1 98.81 97 LEU A C 1
ATOM 758 O O . LEU A 1 97 ? -9.289 7.691 5.238 1 98.81 97 LEU A O 1
ATOM 762 N N . TRP A 1 98 ? -11.164 8.961 4.961 1 98.88 98 TRP A N 1
ATOM 763 C CA . TRP A 1 98 ? -11.5 8.359 3.674 1 98.88 98 TRP A CA 1
ATOM 764 C C . TRP A 1 98 ? -10.422 8.664 2.635 1 98.88 98 TRP A C 1
ATOM 766 O O . TRP A 1 98 ? -10.047 9.82 2.447 1 98.88 98 TRP A O 1
ATOM 776 N N . CYS A 1 99 ? -10.023 7.684 1.886 1 98.88 99 CYS A N 1
ATOM 777 C CA . CYS A 1 99 ? -8.875 7.797 0.997 1 98.88 99 CYS A CA 1
ATOM 778 C C . CYS A 1 99 ? -9.172 8.734 -0.167 1 98.88 99 CYS A C 1
ATOM 780 O O . CYS A 1 99 ? -8.258 9.281 -0.782 1 98.88 99 CYS A O 1
ATOM 782 N N . ASN A 1 100 ? -10.391 8.898 -0.438 1 98.75 100 ASN A N 1
ATOM 783 C CA . ASN A 1 100 ? -10.75 9.68 -1.614 1 98.75 100 ASN A CA 1
ATOM 784 C C . ASN A 1 100 ? -10.898 11.156 -1.28 1 98.75 100 ASN A C 1
ATOM 786 O O . ASN A 1 100 ? -11.219 11.969 -2.152 1 98.75 100 ASN A O 1
ATOM 790 N N . HIS A 1 101 ? -10.703 11.523 -0.013 1 98.75 101 HIS A N 1
ATOM 791 C CA . HIS A 1 101 ? -10.703 12.938 0.336 1 98.75 101 HIS A CA 1
ATOM 792 C C . HIS A 1 101 ? -9.453 13.641 -0.182 1 98.75 101 HIS A C 1
ATOM 794 O O . HIS A 1 101 ? -8.422 13 -0.391 1 98.75 101 HIS A O 1
ATOM 800 N N . SER A 1 102 ? -9.68 14.914 -0.413 1 98.69 102 SER A N 1
ATOM 801 C CA . SER A 1 102 ? -8.547 15.703 -0.873 1 98.69 102 SER A CA 1
ATOM 802 C C . SER A 1 102 ? -7.773 16.297 0.301 1 98.69 102 SER A C 1
ATOM 804 O O . SER A 1 102 ? -8.367 16.906 1.195 1 98.69 102 SER A O 1
ATOM 806 N N . ARG A 1 103 ? -6.461 16.109 0.387 1 98.19 103 ARG A N 1
ATOM 807 C CA . ARG A 1 103 ? -5.543 16.672 1.372 1 98.19 103 ARG A CA 1
ATOM 808 C C . ARG A 1 103 ? -4.207 17.047 0.73 1 98.19 103 ARG A C 1
ATOM 810 O O . ARG A 1 103 ? -3.82 16.453 -0.282 1 98.19 103 ARG A O 1
ATOM 817 N N . PRO A 1 104 ? -3.588 18.141 1.287 1 97.56 104 PRO A N 1
ATOM 818 C CA . PRO A 1 104 ? -2.162 18.219 0.959 1 97.56 104 PRO A CA 1
ATOM 819 C C . PRO A 1 104 ? -1.393 16.969 1.349 1 97.56 104 PRO A C 1
ATOM 821 O O . PRO A 1 104 ? -1.921 16.109 2.064 1 97.56 104 PRO A O 1
ATOM 824 N N . SER A 1 105 ? -0.178 16.844 0.789 1 98.19 105 SER A N 1
ATOM 825 C CA . SER A 1 105 ? 0.595 15.641 1.062 1 98.19 105 SER A CA 1
ATOM 826 C C . SER A 1 105 ? 2.068 15.969 1.287 1 98.19 105 SER A C 1
ATOM 828 O O . SER A 1 105 ? 2.551 17.016 0.851 1 98.19 105 SER A O 1
ATOM 830 N N . VAL A 1 106 ? 2.703 15.117 2.012 1 98 106 VAL A N 1
ATOM 831 C CA . VAL A 1 106 ? 4.141 15.227 2.242 1 98 106 VAL A CA 1
ATOM 832 C C . VAL A 1 106 ? 4.859 14.062 1.563 1 98 106 VAL A C 1
ATOM 834 O O . VAL A 1 106 ? 4.547 12.891 1.821 1 98 106 VAL A O 1
ATOM 837 N N . CYS A 1 107 ? 5.758 14.445 0.66 1 98.12 107 CYS A N 1
ATOM 838 C CA . CYS A 1 107 ? 6.594 13.453 -0.001 1 98.12 107 CYS A CA 1
ATOM 839 C C . CYS A 1 107 ? 7.953 13.344 0.676 1 98.12 107 CYS A C 1
ATOM 841 O O . CYS A 1 107 ? 8.5 14.352 1.135 1 98.12 107 CYS A O 1
ATOM 843 N N . ALA A 1 108 ? 8.453 12.156 0.741 1 97.62 108 ALA A N 1
ATOM 844 C CA . ALA A 1 108 ? 9.789 11.93 1.28 1 97.62 108 ALA A CA 1
ATOM 845 C C . ALA A 1 108 ? 10.602 11.016 0.361 1 97.62 108 ALA A C 1
ATOM 847 O O . ALA A 1 108 ? 10.078 10.031 -0.165 1 97.62 108 ALA A O 1
ATOM 848 N N . LYS A 1 109 ? 11.836 11.414 0.102 1 94.31 109 LYS A N 1
ATOM 849 C CA . LYS A 1 109 ? 12.797 10.602 -0.631 1 94.31 109 LYS A CA 1
ATOM 850 C C . LYS A 1 109 ? 13.797 9.938 0.316 1 94.31 109 LYS A C 1
ATOM 852 O O . LYS A 1 109 ? 14.352 10.602 1.198 1 94.31 109 LYS A O 1
ATOM 857 N N . ARG A 1 110 ? 13.828 8.578 0.217 1 77.44 110 ARG A N 1
ATOM 858 C CA . ARG A 1 110 ? 14.805 7.891 1.055 1 77.44 110 ARG A CA 1
ATOM 859 C C . ARG A 1 110 ? 16.141 7.781 0.348 1 77.44 110 ARG A C 1
ATOM 861 O O . ARG A 1 110 ? 16.219 7.328 -0.798 1 77.44 110 ARG A O 1
ATOM 868 N N . LEU A 1 111 ? 17.062 8.562 0.856 1 65.19 111 LEU A N 1
ATOM 869 C CA . LEU A 1 111 ? 18.391 8.57 0.256 1 65.19 111 LEU A CA 1
ATOM 870 C C . LEU A 1 111 ? 19.141 7.281 0.568 1 65.19 111 LEU A C 1
ATOM 872 O O . LEU A 1 111 ? 19.016 6.73 1.663 1 65.19 111 LEU A O 1
ATOM 876 N N . ARG A 1 112 ? 19.297 6.383 -0.445 1 54.31 112 ARG A N 1
ATOM 877 C CA . ARG A 1 112 ? 20.203 5.254 -0.265 1 54.31 112 ARG A CA 1
ATOM 878 C C . ARG A 1 112 ? 21.531 5.711 0.303 1 54.31 112 ARG A C 1
ATOM 880 O O . ARG A 1 112 ? 22.094 6.723 -0.133 1 54.31 112 ARG A O 1
ATOM 887 N N . ARG A 1 113 ? 21.797 5.539 1.641 1 42.22 113 ARG A N 1
ATOM 888 C CA . ARG A 1 113 ? 23.109 5.883 2.174 1 42.22 113 ARG A CA 1
ATOM 889 C C . ARG A 1 113 ? 24.219 5.457 1.217 1 42.22 113 ARG A C 1
ATOM 891 O O . ARG A 1 113 ? 24.203 4.34 0.701 1 42.22 113 ARG A O 1
ATOM 898 N N . ARG A 1 114 ? 24.922 6.406 0.563 1 33.53 114 ARG A N 1
ATOM 899 C CA . ARG A 1 114 ? 26.234 6.09 0.023 1 33.53 114 ARG A CA 1
ATOM 900 C C . ARG A 1 114 ? 27.109 5.41 1.073 1 33.53 114 ARG A C 1
ATOM 902 O O . ARG A 1 114 ? 27 5.715 2.264 1 33.53 114 ARG A O 1
ATOM 909 N N . MET B 1 1 ? -1.945 -17.203 3.842 1 97.56 1 MET B N 1
ATOM 910 C CA . MET B 1 1 ? -2.068 -15.93 4.547 1 97.56 1 MET B CA 1
ATOM 911 C C . MET B 1 1 ? -2.799 -14.898 3.695 1 97.56 1 MET B C 1
ATOM 913 O O . MET B 1 1 ? -2.834 -15.016 2.469 1 97.56 1 MET B O 1
ATOM 917 N N . THR B 1 2 ? -3.43 -13.93 4.422 1 98.94 2 THR B N 1
ATOM 918 C CA . THR B 1 2 ? -4.012 -12.812 3.691 1 98.94 2 THR B CA 1
ATOM 919 C C . THR B 1 2 ? -2.92 -11.93 3.088 1 98.94 2 THR B C 1
ATOM 921 O O . THR B 1 2 ? -1.743 -12.078 3.42 1 98.94 2 THR B O 1
ATOM 924 N N . TRP B 1 3 ? -3.281 -11.07 2.199 1 98.94 3 TRP B N 1
ATOM 925 C CA . TRP B 1 3 ? -2.309 -10.195 1.543 1 98.94 3 TRP B CA 1
ATOM 926 C C . TRP B 1 3 ? -1.555 -9.352 2.566 1 98.94 3 TRP B C 1
ATOM 928 O O . TRP B 1 3 ? -0.324 -9.281 2.535 1 98.94 3 TRP B O 1
ATOM 938 N N . ALA B 1 4 ? -2.324 -8.695 3.494 1 98.94 4 ALA B N 1
ATOM 939 C CA . ALA B 1 4 ? -1.701 -7.805 4.473 1 98.94 4 ALA B CA 1
ATOM 940 C C . ALA B 1 4 ? -0.797 -8.578 5.422 1 98.94 4 ALA B C 1
ATOM 942 O O . ALA B 1 4 ? 0.296 -8.125 5.766 1 98.94 4 ALA B O 1
ATOM 943 N N . ASN B 1 5 ? -1.269 -9.711 5.867 1 98.81 5 ASN B N 1
ATOM 944 C CA . ASN B 1 5 ? -0.435 -10.547 6.723 1 98.81 5 ASN B CA 1
ATOM 945 C C . ASN B 1 5 ? 0.815 -11.023 5.992 1 98.81 5 ASN B C 1
ATOM 947 O O . ASN B 1 5 ? 1.88 -11.164 6.602 1 98.81 5 ASN B O 1
ATOM 951 N N . ALA B 1 6 ? 0.662 -11.32 4.73 1 98.88 6 ALA B N 1
ATOM 952 C CA . ALA B 1 6 ? 1.817 -11.695 3.922 1 98.88 6 ALA B CA 1
ATOM 953 C C . ALA B 1 6 ? 2.836 -10.562 3.857 1 98.88 6 ALA B C 1
ATOM 955 O O . ALA B 1 6 ? 4.039 -10.789 3.992 1 98.88 6 ALA B O 1
ATOM 956 N N . GLU B 1 7 ? 2.385 -9.352 3.637 1 98.88 7 GLU B N 1
ATOM 957 C CA . GLU B 1 7 ? 3.281 -8.203 3.635 1 98.88 7 GLU B CA 1
ATOM 958 C C . GLU B 1 7 ? 3.994 -8.055 4.977 1 98.88 7 GLU B C 1
ATOM 960 O O . GLU B 1 7 ? 5.203 -7.832 5.02 1 98.88 7 GLU B O 1
ATOM 965 N N . LYS B 1 8 ? 3.256 -8.188 6.07 1 98.75 8 LYS B N 1
ATOM 966 C CA . LYS B 1 8 ? 3.867 -8.094 7.391 1 98.75 8 LYS B CA 1
ATOM 967 C C . LYS B 1 8 ? 4.918 -9.188 7.59 1 98.75 8 LYS B C 1
ATOM 969 O O . LYS B 1 8 ? 5.961 -8.945 8.203 1 98.75 8 LYS B O 1
ATOM 974 N N . ASN B 1 9 ? 4.617 -10.375 7.141 1 98.69 9 ASN B N 1
ATOM 975 C CA . ASN B 1 9 ? 5.59 -11.461 7.207 1 98.69 9 ASN B CA 1
ATOM 976 C C . ASN B 1 9 ? 6.859 -11.117 6.438 1 98.69 9 ASN B C 1
ATOM 978 O O . ASN B 1 9 ? 7.969 -11.32 6.938 1 98.69 9 ASN B O 1
ATOM 982 N N . CYS B 1 10 ? 6.723 -10.641 5.199 1 98.75 10 CYS B N 1
ATOM 983 C CA . CYS B 1 10 ? 7.879 -10.242 4.406 1 98.75 10 CYS B CA 1
ATOM 984 C C . CYS B 1 10 ? 8.664 -9.141 5.109 1 98.75 10 CYS B C 1
ATOM 986 O O . CYS B 1 10 ? 9.898 -9.18 5.148 1 98.75 10 CYS B O 1
ATOM 988 N N . LEU B 1 11 ? 7.98 -8.164 5.672 1 98.31 11 LEU B N 1
ATOM 989 C CA . LEU B 1 11 ? 8.625 -7.062 6.387 1 98.31 11 LEU B CA 1
ATOM 990 C C . LEU B 1 11 ? 9.469 -7.586 7.539 1 98.31 11 LEU B C 1
ATOM 992 O O . LEU B 1 11 ? 10.555 -7.059 7.809 1 98.31 11 LEU B O 1
ATOM 996 N N . SER B 1 12 ? 8.984 -8.578 8.203 1 97.81 12 SER B N 1
ATOM 997 C CA . SER B 1 12 ? 9.703 -9.148 9.344 1 97.81 12 SER B CA 1
ATOM 998 C C . SER B 1 12 ? 11.031 -9.75 8.906 1 97.81 12 SER B C 1
ATOM 1000 O O . SER B 1 12 ? 11.922 -9.969 9.734 1 97.81 12 SER B O 1
ATOM 1002 N N . MET B 1 13 ? 11.203 -9.953 7.613 1 97.12 13 MET B N 1
ATOM 1003 C CA . MET B 1 13 ? 12.438 -10.516 7.062 1 97.12 13 MET B CA 1
ATOM 1004 C C . MET B 1 13 ? 13.273 -9.438 6.383 1 97.12 13 MET B C 1
ATOM 1006 O O . MET B 1 13 ? 14.219 -9.75 5.656 1 97.12 13 MET B O 1
ATOM 1010 N N . GLY B 1 14 ? 12.938 -8.227 6.527 1 96.69 14 GLY B N 1
ATOM 1011 C CA . GLY B 1 14 ? 13.625 -7.137 5.855 1 96.69 14 GLY B CA 1
ATOM 1012 C C . GLY B 1 14 ? 13.312 -7.051 4.375 1 96.69 14 GLY B C 1
ATOM 1013 O O . GLY B 1 14 ? 14.109 -6.543 3.588 1 96.69 14 GLY B O 1
ATOM 1014 N N . ALA B 1 15 ? 12.148 -7.625 4.059 1 98.31 15 ALA B N 1
ATOM 1015 C CA . ALA B 1 15 ? 11.711 -7.691 2.664 1 98.31 15 ALA B CA 1
ATOM 1016 C C . ALA B 1 15 ? 10.312 -7.102 2.496 1 98.31 15 ALA B C 1
ATOM 1018 O O . ALA B 1 15 ? 9.789 -6.461 3.412 1 98.31 15 ALA B O 1
ATOM 1019 N N . ASN B 1 16 ? 9.812 -7.156 1.332 1 98.69 16 ASN B N 1
ATOM 1020 C CA . ASN B 1 16 ? 8.422 -6.887 0.98 1 98.69 16 ASN B CA 1
ATOM 1021 C C . ASN B 1 16 ? 7.859 -7.977 0.072 1 98.69 16 ASN B C 1
ATOM 1023 O O . ASN B 1 16 ? 8.609 -8.789 -0.468 1 98.69 16 ASN B O 1
ATOM 1027 N N . LEU B 1 17 ? 6.477 -8.016 0.027 1 98.81 17 LEU B N 1
ATOM 1028 C CA . LEU B 1 17 ? 5.941 -8.742 -1.119 1 98.81 17 LEU B CA 1
ATOM 1029 C C . LEU B 1 17 ? 6.57 -8.25 -2.418 1 98.81 17 LEU B C 1
ATOM 1031 O O . LEU B 1 17 ? 6.773 -7.043 -2.596 1 98.81 17 LEU B O 1
ATOM 1035 N N . ALA B 1 18 ? 6.84 -9.148 -3.348 1 98.56 18 ALA B N 1
ATOM 1036 C CA . ALA B 1 18 ? 7.656 -8.859 -4.523 1 98.56 18 ALA B CA 1
ATOM 1037 C C . ALA B 1 18 ? 6.93 -7.918 -5.477 1 98.56 18 ALA B C 1
ATOM 1039 O O . ALA B 1 18 ? 5.727 -8.062 -5.703 1 98.56 18 ALA B O 1
ATOM 1040 N N . SER B 1 19 ? 7.598 -6.938 -5.961 1 98.56 19 SER B N 1
ATOM 1041 C CA . SER B 1 19 ? 7.223 -6.176 -7.145 1 98.56 19 SER B CA 1
ATOM 1042 C C . SER B 1 19 ? 7.91 -6.711 -8.391 1 98.56 19 SER B C 1
ATOM 1044 O O . SER B 1 19 ? 8.859 -7.492 -8.297 1 98.56 19 SER B O 1
ATOM 1046 N N . VAL B 1 20 ? 7.359 -6.375 -9.523 1 98.19 20 VAL B N 1
ATOM 1047 C CA . VAL B 1 20 ? 7.891 -6.887 -10.781 1 98.19 20 VAL B CA 1
ATOM 1048 C C . VAL B 1 20 ? 8.203 -5.723 -11.719 1 98.19 20 VAL B C 1
ATOM 1050 O O . VAL B 1 20 ? 7.305 -4.98 -12.117 1 98.19 20 VAL B O 1
ATOM 1053 N N . ARG B 1 21 ? 9.445 -5.652 -12.031 1 96.69 21 ARG B N 1
ATOM 1054 C CA . ARG B 1 21 ? 9.875 -4.48 -12.789 1 96.69 21 ARG B CA 1
ATOM 1055 C C . ARG B 1 21 ? 9.812 -4.746 -14.289 1 96.69 21 ARG B C 1
ATOM 1057 O O . ARG B 1 21 ? 9.719 -3.811 -15.086 1 96.69 21 ARG B O 1
ATOM 1064 N N . ASN B 1 22 ? 10.016 -5.988 -14.688 1 97.88 22 ASN B N 1
ATOM 1065 C CA . ASN B 1 22 ? 10.008 -6.383 -16.094 1 97.88 22 ASN B CA 1
ATOM 1066 C C . ASN B 1 22 ? 9.719 -7.871 -16.25 1 97.88 22 ASN B C 1
ATOM 1068 O O . ASN B 1 22 ? 9.57 -8.594 -15.266 1 97.88 22 ASN B O 1
ATOM 1072 N N . ALA B 1 23 ? 9.617 -8.266 -17.594 1 97.94 23 ALA B N 1
ATOM 1073 C CA . ALA B 1 23 ? 9.242 -9.641 -17.906 1 97.94 23 ALA B CA 1
ATOM 1074 C C . ALA B 1 23 ? 10.289 -10.625 -17.375 1 97.94 23 ALA B C 1
ATOM 1076 O O . ALA B 1 23 ? 9.953 -11.734 -16.969 1 97.94 23 ALA B O 1
ATOM 1077 N N . TYR B 1 24 ? 11.523 -10.258 -17.453 1 98.12 24 TYR B N 1
ATOM 1078 C CA . TYR B 1 24 ? 12.602 -11.117 -16.969 1 98.12 24 TYR B CA 1
ATOM 1079 C C . TYR B 1 24 ? 12.445 -11.406 -15.484 1 98.12 24 TYR B C 1
ATOM 1081 O O . TYR B 1 24 ? 12.547 -12.555 -15.055 1 98.12 24 TYR B O 1
ATOM 1089 N N . GLU B 1 25 ? 12.203 -10.352 -14.656 1 97.19 25 GLU B N 1
ATOM 1090 C CA . GLU B 1 25 ? 11.977 -10.523 -13.219 1 97.19 25 GLU B CA 1
ATOM 1091 C C . GLU B 1 25 ? 10.781 -11.43 -12.953 1 97.19 25 GLU B C 1
ATOM 1093 O O . GLU B 1 25 ? 10.805 -12.25 -12.031 1 97.19 25 GLU B O 1
ATOM 1098 N N . TYR B 1 26 ? 9.688 -11.281 -13.781 1 98.19 26 TYR B N 1
ATOM 1099 C CA . TYR B 1 26 ? 8.508 -12.125 -13.602 1 98.19 26 TYR B CA 1
ATOM 1100 C C . TYR B 1 26 ? 8.859 -13.602 -13.789 1 98.19 26 TYR B C 1
ATOM 1102 O O . TYR B 1 26 ? 8.461 -14.445 -12.984 1 98.19 26 TYR B O 1
ATOM 1110 N N . ARG B 1 27 ? 9.586 -13.906 -14.82 1 97.94 27 ARG B N 1
ATOM 1111 C CA . ARG B 1 27 ? 9.969 -15.281 -15.109 1 97.94 27 ARG B CA 1
ATOM 1112 C C . ARG B 1 27 ? 10.852 -15.852 -14.008 1 97.94 27 ARG B C 1
ATOM 1114 O O . ARG B 1 27 ? 10.773 -17.031 -13.688 1 97.94 27 ARG B O 1
ATOM 1121 N N . ARG B 1 28 ? 11.68 -15.039 -13.492 1 97.31 28 ARG B N 1
ATOM 1122 C CA . ARG B 1 28 ? 12.531 -15.484 -12.398 1 97.31 28 ARG B CA 1
ATOM 1123 C C . ARG B 1 28 ? 11.703 -15.852 -11.172 1 97.31 28 ARG B C 1
ATOM 1125 O O . ARG B 1 28 ? 11.992 -16.844 -10.492 1 97.31 28 ARG B O 1
ATOM 1132 N N . ILE B 1 29 ? 10.711 -15.047 -10.867 1 97.81 29 ILE B N 1
ATOM 1133 C CA . ILE B 1 29 ? 9.836 -15.328 -9.734 1 97.81 29 ILE B CA 1
ATOM 1134 C C . ILE B 1 29 ? 9.055 -16.625 -9.992 1 97.81 29 ILE B C 1
ATOM 1136 O O . ILE B 1 29 ? 8.93 -17.469 -9.102 1 97.81 29 ILE B O 1
ATOM 1140 N N . GLN B 1 30 ? 8.547 -16.797 -11.227 1 97.94 30 GLN B N 1
ATOM 1141 C CA . GLN B 1 30 ? 7.852 -18.031 -11.586 1 97.94 30 GLN B CA 1
ATOM 1142 C C . GLN B 1 30 ? 8.742 -19.25 -11.367 1 97.94 30 GLN B C 1
ATOM 1144 O O . GLN B 1 30 ? 8.297 -20.281 -10.844 1 97.94 30 GLN B O 1
ATOM 1149 N N . ALA B 1 31 ? 9.977 -19.109 -11.773 1 97.25 31 ALA B N 1
ATOM 1150 C CA . ALA B 1 31 ? 10.922 -20.219 -11.633 1 97.25 31 ALA B CA 1
ATOM 1151 C C . ALA B 1 31 ? 11.164 -20.547 -10.156 1 97.25 31 ALA B C 1
ATOM 1153 O O . ALA B 1 31 ? 11.289 -21.719 -9.789 1 97.25 31 ALA B O 1
ATOM 1154 N N . LEU B 1 32 ? 11.227 -19.578 -9.352 1 96 32 LEU B N 1
ATOM 1155 C CA . LEU B 1 32 ? 11.43 -19.781 -7.922 1 96 32 LEU B CA 1
ATOM 1156 C C . LEU B 1 32 ? 10.242 -20.516 -7.305 1 96 32 LEU B C 1
ATOM 1158 O O . LEU B 1 32 ? 10.422 -21.422 -6.48 1 96 32 LEU B O 1
ATOM 1162 N N . ILE B 1 33 ? 9 -20.109 -7.688 1 96.62 33 ILE B N 1
ATOM 1163 C CA . ILE B 1 33 ? 7.793 -20.75 -7.176 1 96.62 33 ILE B CA 1
ATOM 1164 C C . ILE B 1 33 ? 7.773 -22.219 -7.598 1 96.62 33 ILE B C 1
ATOM 1166 O O . ILE B 1 33 ? 7.477 -23.109 -6.789 1 96.62 33 ILE B O 1
ATOM 1170 N N . ARG B 1 34 ? 8.102 -22.438 -8.82 1 95.75 34 ARG B N 1
ATOM 1171 C CA . ARG B 1 34 ? 8.125 -23.797 -9.328 1 95.75 34 ARG B CA 1
ATOM 1172 C C . ARG B 1 34 ? 9.133 -24.656 -8.562 1 95.75 34 ARG B C 1
ATOM 1174 O O . ARG B 1 34 ? 8.859 -25.812 -8.234 1 95.75 34 ARG B O 1
ATOM 1181 N N . ALA B 1 35 ? 10.297 -24.094 -8.344 1 94.31 35 ALA B N 1
ATOM 1182 C CA . ALA B 1 35 ? 11.352 -24.812 -7.645 1 94.31 35 ALA B CA 1
ATOM 1183 C C . ALA B 1 35 ? 10.945 -25.125 -6.207 1 94.31 35 ALA B C 1
ATOM 1185 O O . ALA B 1 35 ? 11.258 -26.203 -5.684 1 94.31 35 ALA B O 1
ATOM 1186 N N . ALA B 1 36 ? 10.25 -24.234 -5.605 1 91.88 36 ALA B N 1
ATOM 1187 C CA . ALA B 1 36 ? 9.898 -24.359 -4.195 1 91.88 36 ALA B CA 1
ATOM 1188 C C . ALA B 1 36 ? 8.688 -25.266 -4.016 1 91.88 36 ALA B C 1
ATOM 1190 O O . ALA B 1 36 ? 8.57 -25.984 -3.012 1 91.88 36 ALA B O 1
ATOM 1191 N N . SER B 1 37 ? 7.742 -25.281 -4.941 1 89.81 37 SER B N 1
ATOM 1192 C CA . SER B 1 37 ? 6.469 -25.953 -4.711 1 89.81 37 SER B CA 1
ATOM 1193 C C . SER B 1 37 ? 6.262 -27.094 -5.707 1 89.81 37 SER B C 1
ATOM 1195 O O . SER B 1 37 ? 5.324 -27.875 -5.566 1 89.81 37 SER B O 1
ATOM 1197 N N . ARG B 1 38 ? 7.145 -27.188 -6.652 1 90.56 38 ARG B N 1
ATOM 1198 C CA . ARG B 1 38 ? 7.031 -28.156 -7.738 1 90.56 38 ARG B CA 1
ATOM 1199 C C . ARG B 1 38 ? 5.727 -27.969 -8.508 1 90.56 38 ARG B C 1
ATOM 1201 O O . ARG B 1 38 ? 5.137 -28.938 -8.992 1 90.56 38 ARG B O 1
ATOM 1208 N N . ASN B 1 39 ? 5.254 -26.75 -8.383 1 91.5 39 ASN B N 1
ATOM 1209 C CA . ASN B 1 39 ? 4.062 -26.297 -9.094 1 91.5 39 ASN B CA 1
ATOM 1210 C C . ASN B 1 39 ? 4.086 -24.797 -9.344 1 91.5 39 ASN B C 1
ATOM 1212 O O . ASN B 1 39 ? 4.988 -24.094 -8.883 1 91.5 39 ASN B O 1
ATOM 1216 N N . SER B 1 40 ? 3.229 -24.422 -10.258 1 94.62 40 SER B N 1
ATOM 1217 C CA . SER B 1 40 ? 3.076 -23 -10.555 1 94.62 40 SER B CA 1
ATOM 1218 C C . SER B 1 40 ? 1.848 -22.422 -9.859 1 94.62 40 SER B C 1
ATOM 1220 O O . SER B 1 40 ? 0.98 -21.828 -10.516 1 94.62 40 SER B O 1
ATOM 1222 N N . ARG B 1 41 ? 1.924 -22.438 -8.555 1 95.69 41 ARG B N 1
ATOM 1223 C CA . ARG B 1 41 ? 0.769 -22.031 -7.762 1 95.69 41 ARG B CA 1
ATOM 1224 C C . ARG B 1 41 ? 0.574 -20.516 -7.812 1 95.69 41 ARG B C 1
ATOM 1226 O O . ARG B 1 41 ? 1.537 -19.766 -7.988 1 95.69 41 ARG B O 1
ATOM 1233 N N . GLU B 1 42 ? -0.673 -20.141 -7.715 1 98 42 GLU B N 1
ATOM 1234 C CA . GLU B 1 42 ? -0.96 -18.734 -7.512 1 98 42 GLU B CA 1
ATOM 1235 C C . GLU B 1 42 ? -0.335 -18.219 -6.215 1 98 42 GLU B C 1
ATOM 1237 O O . GLU B 1 42 ? -0.279 -18.938 -5.219 1 98 42 GLU B O 1
ATOM 1242 N N . ALA B 1 43 ? 0.105 -17 -6.246 1 98.62 43 ALA B N 1
ATOM 1243 C CA . ALA B 1 43 ? 0.76 -16.391 -5.086 1 98.62 43 ALA B CA 1
ATOM 1244 C C . ALA B 1 43 ? 0.567 -14.883 -5.07 1 98.62 43 ALA B C 1
ATOM 1246 O O . ALA B 1 43 ? 0.325 -14.266 -6.113 1 98.62 43 ALA B O 1
ATOM 1247 N N . TRP B 1 44 ? 0.621 -14.344 -3.818 1 98.88 44 TRP B N 1
ATOM 1248 C CA . TRP B 1 44 ? 0.568 -12.898 -3.68 1 98.88 44 TRP B CA 1
ATOM 1249 C C . TRP B 1 44 ? 1.832 -12.25 -4.234 1 98.88 44 TRP B C 1
ATOM 1251 O O . TRP B 1 44 ? 2.943 -12.719 -3.977 1 98.88 44 TRP B O 1
ATOM 1261 N N . LEU B 1 45 ? 1.69 -11.258 -5.051 1 98.88 45 LEU B N 1
ATOM 1262 C CA . LEU B 1 45 ? 2.672 -10.195 -5.246 1 98.88 45 LEU B CA 1
ATOM 1263 C C . LEU B 1 45 ? 2.277 -8.938 -4.477 1 98.88 45 LEU B C 1
ATOM 1265 O O . LEU B 1 45 ? 1.228 -8.906 -3.83 1 98.88 45 LEU B O 1
ATOM 1269 N N . GLY B 1 46 ? 3.109 -7.934 -4.559 1 98.94 46 GLY B N 1
ATOM 1270 C CA . GLY B 1 46 ? 2.947 -6.789 -3.676 1 98.94 46 GLY B CA 1
ATOM 1271 C C . GLY B 1 46 ? 1.966 -5.762 -4.203 1 98.94 46 GLY B C 1
ATOM 1272 O O . GLY B 1 46 ? 1.771 -4.707 -3.592 1 98.94 46 GLY B O 1
ATOM 1273 N N . GLY B 1 47 ? 1.259 -5.98 -5.246 1 98.94 47 GLY B N 1
ATOM 1274 C CA . GLY B 1 47 ? 0.39 -4.988 -5.859 1 98.94 47 GLY B CA 1
ATOM 1275 C C . GLY B 1 47 ? -0.984 -4.918 -5.223 1 98.94 47 GLY B C 1
ATOM 1276 O O . GLY B 1 47 ? -1.554 -5.945 -4.852 1 98.94 47 GLY B O 1
ATOM 1277 N N . SER B 1 48 ? -1.515 -3.707 -5.105 1 98.94 48 SER B N 1
ATOM 1278 C CA . SER B 1 48 ? -2.873 -3.486 -4.617 1 98.94 48 SER B CA 1
ATOM 1279 C C . SER B 1 48 ? -3.43 -2.158 -5.117 1 98.94 48 SER B C 1
ATOM 1281 O O . SER B 1 48 ? -2.68 -1.203 -5.328 1 98.94 48 SER B O 1
ATOM 1283 N N . ASP B 1 49 ? -4.734 -2.117 -5.32 1 98.88 49 ASP B N 1
ATOM 1284 C CA . ASP B 1 49 ? -5.406 -0.855 -5.613 1 98.88 49 ASP B CA 1
ATOM 1285 C C . ASP B 1 49 ? -6.492 -0.559 -4.582 1 98.88 49 ASP B C 1
ATOM 1287 O O . ASP B 1 49 ? -7.516 0.051 -4.91 1 98.88 49 ASP B O 1
ATOM 1291 N N . ALA B 1 50 ? -6.27 -0.963 -3.34 1 98.75 50 ALA B N 1
ATOM 1292 C CA . ALA B 1 50 ? -7.273 -0.927 -2.277 1 98.75 50 ALA B CA 1
ATOM 1293 C C . ALA B 1 50 ? -7.594 0.51 -1.876 1 98.75 50 ALA B C 1
ATOM 1295 O O . ALA B 1 50 ? -8.695 0.797 -1.403 1 98.75 50 ALA B O 1
ATOM 1296 N N . GLN B 1 51 ? -6.598 1.431 -2.031 1 98.69 51 GLN B N 1
ATOM 1297 C CA . GLN B 1 51 ? -6.828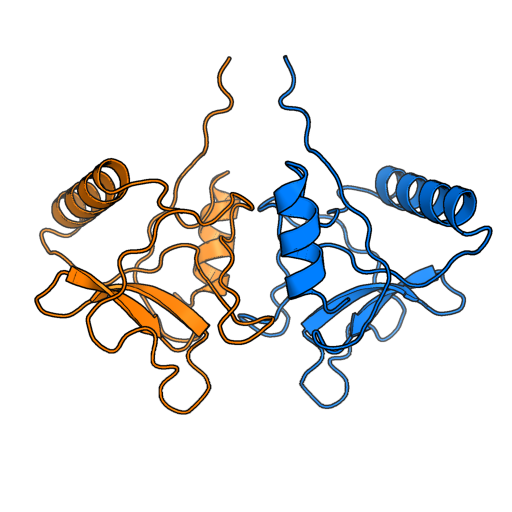 2.811 -1.612 1 98.69 51 GLN B CA 1
ATOM 1298 C C . GLN B 1 51 ? -7.688 3.557 -2.627 1 98.69 51 GLN B C 1
ATOM 1300 O O . GLN B 1 51 ? -8.391 4.504 -2.273 1 98.69 51 GLN B O 1
ATOM 1305 N N . GLN B 1 52 ? -7.543 3.152 -3.863 1 98.75 52 GLN B N 1
ATOM 1306 C CA . GLN B 1 52 ? -8.289 3.725 -4.977 1 98.75 52 GLN B CA 1
ATOM 1307 C C . GLN B 1 52 ? -8.383 2.738 -6.141 1 98.75 52 GLN B C 1
ATOM 1309 O O . GLN B 1 52 ? -7.387 2.465 -6.809 1 98.75 52 GLN B O 1
ATOM 1314 N N . GLU B 1 53 ? -9.625 2.336 -6.414 1 98.31 53 GLU B N 1
ATOM 1315 C CA . GLU B 1 53 ? -9.828 1.372 -7.492 1 98.31 53 GLU B CA 1
ATOM 1316 C C . GLU B 1 53 ? -9.148 1.83 -8.773 1 98.31 53 GLU B C 1
ATOM 1318 O O . GLU B 1 53 ? -9.242 3 -9.156 1 98.31 53 GLU B O 1
ATOM 1323 N N . LYS B 1 54 ? -8.398 0.862 -9.484 1 98.19 54 LYS B N 1
ATOM 1324 C CA . LYS B 1 54 ? -7.73 1.032 -10.773 1 98.19 54 LYS B CA 1
ATOM 1325 C C . LYS B 1 54 ? -6.406 1.779 -10.609 1 98.19 54 LYS B C 1
ATOM 1327 O O . LYS B 1 54 ? -5.66 1.946 -11.578 1 98.19 54 LYS B O 1
ATOM 1332 N N . THR B 1 55 ? -6.078 2.254 -9.438 1 98.62 55 T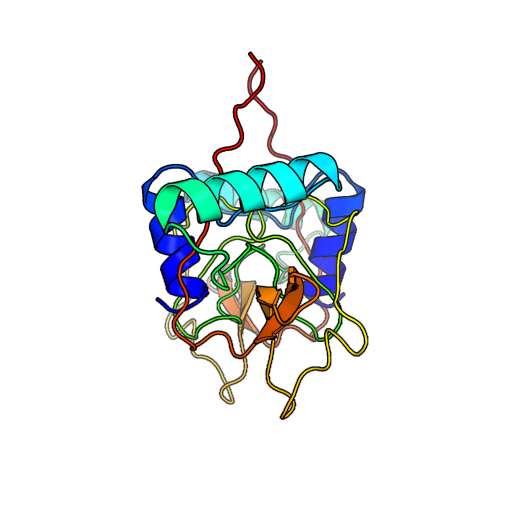HR B N 1
ATOM 1333 C CA . THR B 1 55 ? -4.77 2.836 -9.156 1 98.62 55 THR B CA 1
ATOM 1334 C C . THR B 1 55 ? -3.895 1.854 -8.383 1 98.62 55 THR B C 1
ATOM 1336 O O . THR B 1 55 ? -3.957 1.789 -7.152 1 98.62 55 THR B O 1
ATOM 1339 N N . TRP B 1 56 ? -3.055 1.155 -9.148 1 98.88 56 TRP B N 1
ATOM 1340 C CA . TRP B 1 56 ? -2.275 0.061 -8.578 1 98.88 56 TRP B CA 1
ATOM 1341 C C . TRP B 1 56 ? -0.924 0.56 -8.07 1 98.88 56 TRP B C 1
ATOM 1343 O O . TRP B 1 56 ? -0.254 1.344 -8.75 1 98.88 56 TRP B O 1
ATOM 1353 N N . LEU B 1 57 ? -0.612 0.141 -6.855 1 98.94 57 LEU B N 1
ATOM 1354 C CA . LEU B 1 57 ? 0.638 0.497 -6.191 1 98.94 57 LEU B CA 1
ATOM 1355 C C . LEU B 1 57 ? 1.354 -0.747 -5.68 1 98.94 57 LEU B C 1
ATOM 1357 O O . LEU B 1 57 ? 0.712 -1.697 -5.227 1 98.94 57 LEU B O 1
ATOM 1361 N N . TRP B 1 58 ? 2.684 -0.729 -5.793 1 98.88 58 TRP B N 1
ATOM 1362 C CA . TRP B 1 58 ? 3.49 -1.762 -5.152 1 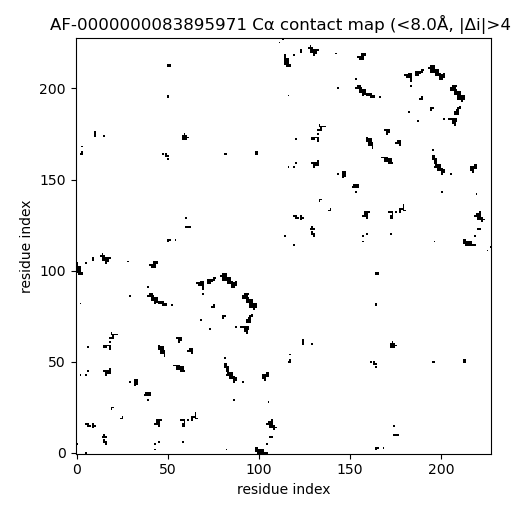98.88 58 TRP B CA 1
ATOM 1363 C C . TRP B 1 58 ? 3.648 -1.483 -3.66 1 98.88 58 TRP B C 1
ATOM 1365 O O . TRP B 1 58 ? 3.855 -0.337 -3.254 1 98.88 58 TRP B O 1
ATOM 1375 N N . SER B 1 59 ? 3.688 -2.557 -2.889 1 98.75 59 SER B N 1
ATOM 1376 C CA . SER B 1 59 ? 3.824 -2.412 -1.442 1 98.75 59 SER B CA 1
ATOM 1377 C C . SER B 1 59 ? 5.25 -2.029 -1.057 1 98.75 59 SER B C 1
ATOM 1379 O O . SER B 1 59 ? 5.5 -1.613 0.076 1 98.75 59 SER B O 1
ATOM 1381 N N . ASP B 1 60 ? 6.211 -2.158 -1.98 1 98 60 ASP B N 1
ATOM 1382 C CA . ASP B 1 60 ? 7.59 -1.806 -1.664 1 98 60 ASP B CA 1
ATOM 1383 C C . ASP B 1 60 ? 7.895 -0.364 -2.064 1 98 60 ASP B C 1
ATOM 1385 O O . ASP B 1 60 ? 9.039 0.089 -1.952 1 98 60 ASP B O 1
ATOM 1389 N N . GLY B 1 61 ? 6.918 0.323 -2.596 1 97.62 61 GLY B N 1
ATOM 1390 C CA . GLY B 1 61 ? 7.055 1.743 -2.879 1 97.62 61 GLY B CA 1
ATOM 1391 C C . GLY B 1 61 ? 7.676 2.025 -4.234 1 97.62 61 GLY B C 1
ATOM 1392 O O . GLY B 1 61 ? 7.855 3.186 -4.609 1 97.62 61 GLY B O 1
ATOM 1393 N N . SER B 1 62 ? 8.031 1.003 -4.941 1 97.31 62 SER B N 1
ATOM 1394 C CA . SER B 1 62 ? 8.578 1.224 -6.277 1 97.31 62 SER B CA 1
ATOM 1395 C C . SER B 1 62 ? 7.477 1.547 -7.277 1 97.31 62 SER B C 1
ATOM 1397 O O . SER B 1 62 ? 6.309 1.215 -7.059 1 97.31 62 SER B O 1
ATOM 1399 N N . PRO B 1 63 ? 7.785 2.266 -8.312 1 97.25 63 PRO B N 1
ATOM 1400 C CA . PRO B 1 63 ? 6.77 2.547 -9.328 1 97.25 63 PRO B CA 1
ATOM 1401 C C . PRO B 1 63 ? 6.352 1.3 -10.102 1 97.25 63 PRO B C 1
ATOM 1403 O O . PRO B 1 63 ? 7.184 0.435 -10.391 1 97.25 63 PRO B O 1
ATOM 1406 N N . MET B 1 64 ? 5.105 1.22 -10.422 1 98 64 MET B N 1
ATOM 1407 C CA . MET B 1 64 ? 4.594 0.14 -11.258 1 98 64 MET B CA 1
ATOM 1408 C C . MET B 1 64 ? 4.621 0.534 -12.734 1 98 64 MET B C 1
ATOM 1410 O O . MET B 1 64 ? 3.727 1.237 -13.211 1 98 64 MET B O 1
ATOM 1414 N N . ARG B 1 65 ? 5.617 0.014 -13.383 1 96.56 65 ARG B N 1
ATOM 1415 C CA . ARG B 1 65 ? 5.801 0.391 -14.781 1 96.56 65 ARG B CA 1
ATOM 1416 C C . ARG B 1 65 ? 5.512 -0.784 -15.711 1 96.56 65 ARG B C 1
ATOM 1418 O O . ARG B 1 65 ? 5.293 -0.596 -16.906 1 96.56 65 ARG B O 1
ATOM 1425 N N . TYR B 1 66 ? 5.625 -1.976 -15.172 1 97.62 66 TYR B N 1
ATOM 1426 C CA . TYR B 1 66 ? 5.344 -3.23 -15.867 1 97.62 66 TYR B CA 1
ATOM 1427 C C . TYR B 1 66 ? 4.113 -3.912 -15.273 1 97.62 66 TYR B C 1
ATOM 1429 O O . TYR B 1 66 ? 3.932 -3.93 -14.055 1 97.62 66 TYR B O 1
ATOM 1437 N N . THR B 1 67 ? 3.193 -4.367 -16.172 1 98.62 67 THR B N 1
ATOM 1438 C CA . THR B 1 67 ? 2.068 -5.176 -15.719 1 98.62 67 THR B CA 1
ATOM 1439 C C . THR B 1 67 ? 1.913 -6.418 -16.594 1 98.62 67 THR B C 1
ATOM 1441 O O . THR B 1 67 ? 2.389 -6.449 -17.734 1 98.62 67 THR B O 1
ATOM 1444 N N . ASN B 1 68 ? 1.389 -7.473 -16.078 1 98.75 68 ASN B N 1
ATOM 1445 C CA . ASN B 1 68 ? 1.165 -8.734 -16.781 1 98.75 68 ASN B CA 1
ATOM 1446 C C . ASN B 1 68 ? -0.212 -9.312 -16.469 1 98.75 68 ASN B C 1
ATOM 1448 O O . ASN B 1 68 ? -0.327 -10.469 -16.047 1 98.75 68 ASN B O 1
ATOM 1452 N N . TRP B 1 69 ? -1.191 -8.461 -16.641 1 98.81 69 TRP B N 1
ATOM 1453 C CA . TRP B 1 69 ? -2.564 -8.859 -16.344 1 98.81 69 TRP B CA 1
ATOM 1454 C C . TRP B 1 69 ? -3.055 -9.914 -17.328 1 98.81 69 TRP B C 1
ATOM 1456 O O . TRP B 1 69 ? -2.785 -9.82 -18.531 1 98.81 69 TRP B O 1
ATOM 1466 N N . CYS B 1 70 ? -3.801 -10.914 -16.859 1 98.75 70 CYS B N 1
ATOM 1467 C CA . CYS B 1 70 ? -4.465 -11.859 -17.75 1 98.75 70 CYS B CA 1
ATOM 1468 C C . CYS B 1 70 ? -5.586 -11.188 -18.531 1 98.75 70 CYS B C 1
ATOM 1470 O O . CYS B 1 70 ? -6.117 -10.156 -18.109 1 98.75 70 CYS B O 1
ATOM 1472 N N . PRO B 1 71 ? -5.945 -11.766 -19.656 1 98 71 PRO B N 1
ATOM 1473 C CA . PRO B 1 71 ? -7.113 -11.234 -20.359 1 98 71 PRO B CA 1
ATOM 1474 C C . PRO B 1 71 ? -8.344 -11.125 -19.469 1 98 71 PRO B C 1
ATOM 1476 O O . PRO B 1 71 ? -8.672 -12.062 -18.75 1 98 71 PRO B O 1
ATOM 1479 N N . GLY B 1 72 ? -8.922 -9.93 -19.438 1 98.06 72 GLY B N 1
ATOM 1480 C CA . GLY B 1 72 ? -10.117 -9.711 -18.641 1 98.06 72 GLY B CA 1
ATOM 1481 C C . GLY B 1 72 ? -9.82 -9.273 -17.219 1 98.06 72 GLY B C 1
ATOM 1482 O O . GLY B 1 72 ? -10.734 -8.961 -16.453 1 98.06 72 GLY B O 1
ATOM 1483 N N . GLU B 1 73 ? -8.438 -9.227 -16.938 1 98.44 73 GLU B N 1
ATOM 1484 C CA . GLU B 1 73 ? -8.031 -8.844 -15.586 1 98.44 73 GLU B CA 1
ATOM 1485 C C . GLU B 1 73 ? -7.254 -7.531 -15.594 1 98.44 73 GLU B C 1
ATOM 1487 O O . GLU B 1 73 ? -6.688 -7.145 -16.625 1 98.44 73 GLU B O 1
ATOM 1492 N N . PRO B 1 74 ? -7.137 -6.883 -14.422 1 98.62 74 PRO B N 1
ATOM 1493 C CA . PRO B 1 74 ? -7.953 -7.082 -13.219 1 98.62 74 PRO B CA 1
ATOM 1494 C C . PRO B 1 74 ? -9.422 -6.73 -13.438 1 98.62 74 PRO B C 1
ATOM 1496 O O . PRO B 1 74 ? -9.734 -5.723 -14.078 1 98.62 74 PRO B O 1
ATOM 1499 N N . ASN B 1 75 ? -10.414 -7.457 -12.883 1 98.56 75 ASN B N 1
ATOM 1500 C CA . ASN B 1 75 ? -11.82 -7.254 -13.203 1 98.56 75 ASN B CA 1
ATOM 1501 C C . ASN B 1 75 ? -12.609 -6.781 -11.984 1 98.56 75 ASN B C 1
ATOM 1503 O O . ASN B 1 75 ? -13.789 -6.449 -12.086 1 98.56 75 ASN B O 1
ATOM 1507 N N . ASN B 1 76 ? -11.938 -6.75 -10.781 1 98.69 76 ASN B N 1
ATOM 1508 C CA . ASN B 1 76 ? -12.594 -6.32 -9.547 1 98.69 76 ASN B CA 1
ATOM 1509 C C . ASN B 1 76 ? -13.883 -7.102 -9.297 1 98.69 76 ASN B C 1
ATOM 1511 O O . ASN B 1 76 ? -14.93 -6.508 -9.031 1 98.69 76 ASN B O 1
ATOM 1515 N N . GLY B 1 77 ? -13.766 -8.406 -9.414 1 97.25 77 GLY B N 1
ATOM 1516 C CA . GLY B 1 77 ? -14.93 -9.242 -9.203 1 97.25 77 GLY B CA 1
ATOM 1517 C C . GLY B 1 77 ? -15.641 -8.953 -7.891 1 97.25 77 GLY B C 1
ATOM 1518 O O . GLY B 1 77 ? -15 -8.805 -6.848 1 97.25 77 GLY B O 1
ATOM 1519 N N . GLY B 1 78 ? -17.062 -8.797 -8.023 1 97 78 GLY B N 1
ATOM 1520 C CA . GLY B 1 78 ? -17.828 -8.484 -6.824 1 97 78 GLY B CA 1
ATOM 1521 C C . GLY B 1 78 ? -17.562 -7.094 -6.285 1 97 78 GLY B C 1
ATOM 1522 O O . GLY B 1 78 ? -18.109 -6.699 -5.258 1 97 78 GLY B O 1
ATOM 1523 N N . GLY B 1 79 ? -16.719 -6.371 -6.898 1 96.81 79 GLY B N 1
ATOM 1524 C CA . GLY B 1 79 ? -16.438 -4.988 -6.539 1 96.81 79 GLY B CA 1
ATOM 1525 C C . GLY B 1 79 ? -15.484 -4.859 -5.363 1 96.81 79 GLY B C 1
ATOM 1526 O O . GLY B 1 79 ? -15.391 -3.795 -4.746 1 96.81 79 GLY B O 1
ATOM 1527 N N . SER B 1 80 ? -14.773 -5.941 -5 1 97.12 80 SER B N 1
ATOM 1528 C CA . SER B 1 80 ? -13.984 -5.863 -3.773 1 97.12 80 SER B CA 1
ATOM 1529 C C . SER B 1 80 ? -12.672 -6.633 -3.908 1 97.12 80 SER B C 1
ATOM 1531 O O . SER B 1 80 ? -12.102 -7.078 -2.91 1 97.12 80 SER B O 1
ATOM 1533 N N . GLN B 1 81 ? -12.195 -6.887 -5.133 1 98.81 81 GLN B N 1
ATOM 1534 C CA . GLN B 1 81 ? -10.883 -7.484 -5.371 1 98.81 81 GLN B CA 1
ATOM 1535 C C . GLN B 1 81 ? -9.82 -6.41 -5.59 1 98.81 81 GLN B C 1
ATOM 1537 O O . GLN B 1 81 ? -9.844 -5.703 -6.602 1 98.81 81 GLN B O 1
ATOM 1542 N N . HIS B 1 82 ? -8.867 -6.383 -4.629 1 98.88 82 HIS B N 1
ATOM 1543 C CA . HIS B 1 82 ? -7.961 -5.242 -4.672 1 98.88 82 HIS B CA 1
ATOM 1544 C C . HIS B 1 82 ? -6.508 -5.688 -4.535 1 98.88 82 HIS B C 1
ATOM 1546 O O . HIS B 1 82 ? -5.605 -4.855 -4.402 1 98.88 82 HIS B O 1
ATOM 1552 N N . CYS B 1 83 ? -6.27 -6.945 -4.508 1 98.94 83 CYS B N 1
ATOM 1553 C CA . CYS B 1 83 ? -4.91 -7.418 -4.27 1 98.94 83 CYS B CA 1
ATOM 1554 C C . CYS B 1 83 ? -4.434 -8.312 -5.41 1 98.94 83 CYS B C 1
ATOM 1556 O O . CYS B 1 83 ? -5.219 -9.086 -5.965 1 98.94 83 CYS B O 1
ATOM 1558 N N . LEU B 1 84 ? -3.174 -8.258 -5.707 1 98.94 84 LEU B N 1
ATOM 1559 C CA . LEU B 1 84 ? -2.594 -8.852 -6.91 1 98.94 84 LEU B CA 1
ATOM 1560 C C . LEU B 1 84 ? -2.049 -10.25 -6.621 1 98.94 84 LEU B C 1
ATOM 1562 O O . LEU B 1 84 ? -1.261 -10.43 -5.691 1 98.94 84 LEU B O 1
ATOM 1566 N N . GLN B 1 85 ? -2.574 -11.219 -7.352 1 98.88 85 GLN B N 1
ATOM 1567 C CA . GLN B 1 85 ? -1.955 -12.539 -7.348 1 98.88 85 GLN B CA 1
ATOM 1568 C C . GLN B 1 85 ? -1.328 -12.859 -8.703 1 98.88 85 GLN B C 1
ATOM 1570 O O . GLN B 1 85 ? -1.849 -12.453 -9.742 1 98.88 85 GLN B O 1
ATOM 1575 N N . MET B 1 86 ? -0.252 -13.641 -8.711 1 98.75 86 MET B N 1
ATOM 1576 C CA . MET B 1 86 ? 0.413 -14.109 -9.922 1 98.75 86 MET B CA 1
ATOM 1577 C C . MET B 1 86 ? 0.069 -15.562 -10.203 1 98.75 86 MET B C 1
ATOM 1579 O O . MET B 1 86 ? -0.522 -16.234 -9.359 1 98.75 86 MET B O 1
ATOM 1583 N N . ASN B 1 87 ? 0.457 -16.031 -11.406 1 98.56 87 ASN B N 1
ATOM 1584 C CA . ASN B 1 87 ? 0.308 -17.422 -11.852 1 98.56 87 ASN B CA 1
ATOM 1585 C C . ASN B 1 87 ? -1.161 -17.828 -11.938 1 98.56 87 ASN B C 1
ATOM 1587 O O . ASN B 1 87 ? -1.518 -18.953 -11.594 1 98.56 87 ASN B O 1
ATOM 1591 N N . TYR B 1 88 ? -1.941 -16.844 -12.25 1 98 88 TYR B N 1
ATOM 1592 C CA . TYR B 1 88 ? -3.373 -17.078 -12.391 1 98 88 TYR B CA 1
ATOM 1593 C C . TYR B 1 88 ? -3.693 -17.719 -13.734 1 98 88 TYR B C 1
ATOM 1595 O O . TYR B 1 88 ? -3.111 -17.359 -14.758 1 98 88 TYR B O 1
ATOM 1603 N N . SER B 1 89 ? -4.566 -18.797 -13.727 1 96.44 89 SER B N 1
ATOM 1604 C CA . SER B 1 89 ? -5.145 -19.422 -14.914 1 96.44 89 SER B CA 1
ATOM 1605 C C . SER B 1 89 ? -4.066 -20.062 -15.773 1 96.44 89 SER B C 1
ATOM 1607 O O . SER B 1 89 ? -2.941 -20.281 -15.312 1 96.44 89 SER B O 1
ATOM 1609 N N . GLY B 1 90 ? -4.434 -20.453 -16.969 1 95.38 90 GLY B N 1
ATOM 1610 C CA . GLY B 1 90 ? -3.518 -21.109 -17.891 1 95.38 90 GLY B CA 1
ATOM 1611 C C . GLY B 1 90 ? -2.393 -20.203 -18.359 1 95.38 90 GLY B C 1
ATOM 1612 O O . GLY B 1 90 ? -1.278 -20.672 -18.609 1 95.38 90 GLY B O 1
ATOM 1613 N N . GLY B 1 91 ? -2.619 -18.938 -18.375 1 96.12 91 GLY B N 1
ATOM 1614 C CA . GLY B 1 91 ? -1.646 -17.953 -18.844 1 96.12 91 GLY B CA 1
ATOM 1615 C C . GLY B 1 91 ? -0.596 -17.609 -17.812 1 96.12 91 GLY B C 1
ATOM 1616 O O . GLY B 1 91 ? 0.414 -16.984 -18.125 1 96.12 91 GLY B O 1
ATOM 1617 N N . LYS B 1 92 ? -0.854 -18.078 -16.625 1 98.06 92 LYS B N 1
ATOM 1618 C CA . LYS B 1 92 ? 0.08 -17.828 -15.531 1 98.06 92 LYS B CA 1
ATOM 1619 C C . LYS B 1 92 ? 0.417 -16.344 -15.43 1 98.06 92 LYS B C 1
ATOM 1621 O O . LYS B 1 92 ? 1.587 -15.969 -15.312 1 98.06 92 LYS B O 1
ATOM 1626 N N . CYS B 1 93 ? -0.613 -15.477 -15.586 1 98.62 93 CYS B N 1
ATOM 1627 C CA . CYS B 1 93 ? -0.496 -14.023 -15.562 1 98.62 93 CYS B CA 1
ATOM 1628 C C . CYS B 1 93 ? -1.133 -13.438 -14.305 1 98.62 93 CYS B C 1
ATOM 1630 O O . CYS B 1 93 ? -1.321 -14.148 -13.312 1 98.62 93 CYS B O 1
ATOM 1632 N N . TRP B 1 94 ? -1.367 -12.141 -14.219 1 98.94 94 TRP B N 1
ATOM 1633 C CA . TRP B 1 94 ? -1.82 -11.477 -13 1 98.94 94 TRP B CA 1
ATOM 1634 C C . TRP B 1 94 ? -3.344 -11.461 -12.922 1 98.94 94 TRP B C 1
ATOM 1636 O O . TRP B 1 94 ? -4.023 -11.422 -13.953 1 98.94 94 TRP B O 1
ATOM 1646 N N . ASP B 1 95 ? -3.875 -11.508 -11.727 1 98.75 95 ASP B N 1
ATOM 1647 C CA . ASP B 1 95 ? -5.289 -11.375 -11.398 1 98.75 95 ASP B CA 1
ATOM 1648 C C . ASP B 1 95 ? -5.477 -10.609 -10.086 1 98.75 95 ASP B C 1
ATOM 1650 O O . ASP B 1 95 ? -4.586 -10.594 -9.242 1 98.75 95 ASP B O 1
ATOM 1654 N N . ASP B 1 96 ? -6.57 -9.898 -10.016 1 98.88 96 ASP B N 1
ATOM 1655 C CA . ASP B 1 96 ? -6.922 -9.328 -8.719 1 98.88 96 ASP B CA 1
ATOM 1656 C C . ASP B 1 96 ? -7.824 -10.273 -7.93 1 98.88 96 ASP B C 1
ATOM 1658 O O . ASP B 1 96 ? -8.672 -10.961 -8.508 1 98.88 96 ASP B O 1
ATOM 1662 N N . LEU B 1 97 ? -7.578 -10.32 -6.672 1 98.81 97 LEU B N 1
ATOM 1663 C CA . LEU B 1 97 ? -8.297 -11.203 -5.754 1 98.81 97 LEU B CA 1
ATOM 1664 C C . LEU B 1 97 ? -8.648 -10.469 -4.465 1 98.81 97 LEU B C 1
ATOM 1666 O O . LEU B 1 97 ? -8.117 -9.383 -4.195 1 98.81 97 LEU B O 1
ATOM 1670 N N . TRP B 1 98 ? -9.664 -11.016 -3.736 1 98.88 98 TRP B N 1
ATOM 1671 C CA . TRP B 1 98 ? -9.977 -10.477 -2.418 1 98.88 98 TRP B CA 1
ATOM 1672 C C . TRP B 1 98 ? -8.766 -10.555 -1.496 1 98.88 98 TRP B C 1
ATOM 1674 O O . TRP B 1 98 ? -8.148 -11.609 -1.356 1 98.88 98 TRP B O 1
ATOM 1684 N N . CYS B 1 99 ? -8.477 -9.5 -0.804 1 98.88 99 CYS B N 1
ATOM 1685 C CA . CYS B 1 99 ? -7.242 -9.383 -0.033 1 98.88 99 CYS B CA 1
ATOM 1686 C C . CYS B 1 99 ? -7.238 -10.344 1.146 1 98.88 99 CYS B C 1
ATOM 1688 O O . CYS B 1 99 ? -6.176 -10.695 1.662 1 98.88 99 CYS B O 1
ATOM 1690 N N . ASN B 1 100 ? -8.375 -10.727 1.544 1 98.75 100 ASN B N 1
ATOM 1691 C CA . ASN B 1 100 ? -8.461 -11.555 2.744 1 98.75 100 ASN B CA 1
ATOM 1692 C C . ASN B 1 100 ? -8.352 -13.039 2.41 1 98.75 100 ASN B C 1
ATOM 1694 O O . ASN B 1 100 ? -8.422 -13.883 3.301 1 98.75 100 ASN B O 1
ATOM 1698 N N . HIS B 1 101 ? -8.227 -13.359 1.127 1 98.75 101 HIS B N 1
ATOM 1699 C CA . HIS B 1 101 ? -7.984 -14.758 0.768 1 98.75 101 HIS B CA 1
ATOM 1700 C C . HIS B 1 101 ? -6.574 -15.188 1.151 1 98.75 101 HIS B C 1
ATOM 1702 O O . HIS B 1 101 ? -5.676 -14.352 1.268 1 98.75 101 HIS B O 1
ATOM 1708 N N . SER B 1 102 ? -6.527 -16.5 1.381 1 98.69 102 SER B N 1
ATOM 1709 C CA . SER B 1 102 ? -5.219 -17.047 1.716 1 98.69 102 SER B CA 1
ATOM 1710 C C . SER B 1 102 ? -4.473 -17.5 0.465 1 98.69 102 SER B C 1
ATOM 1712 O O . SER B 1 102 ? -5.027 -18.203 -0.373 1 98.69 102 SER B O 1
ATOM 1714 N N . ARG B 1 103 ? -3.238 -17.062 0.251 1 98.19 103 ARG B N 1
ATOM 1715 C CA . ARG B 1 103 ? -2.336 -17.453 -0.828 1 98.19 103 ARG B CA 1
ATOM 1716 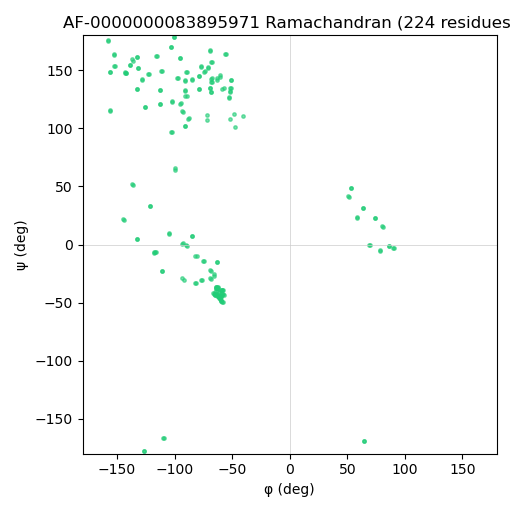C C . ARG B 1 103 ? -0.897 -17.547 -0.333 1 98.19 103 ARG B C 1
ATOM 1718 O O . ARG B 1 103 ? -0.528 -16.891 0.643 1 98.19 103 ARG B O 1
ATOM 1725 N N . PRO B 1 104 ? -0.142 -18.5 -0.958 1 97.56 104 PRO B N 1
ATOM 1726 C CA . PRO B 1 104 ? 1.3 -18.312 -0.782 1 97.56 104 PRO B CA 1
ATOM 1727 C C . PRO B 1 104 ? 1.77 -16.938 -1.232 1 97.56 104 PRO B C 1
ATOM 1729 O O . PRO B 1 104 ? 1.014 -16.188 -1.872 1 97.56 104 PRO B O 1
ATOM 1732 N N . SER B 1 105 ? 2.994 -16.578 -0.801 1 98.19 105 SER B N 1
ATOM 1733 C CA . SER B 1 105 ? 3.492 -15.25 -1.138 1 98.19 105 SER B CA 1
ATOM 1734 C C . SER B 1 105 ? 4.969 -15.289 -1.521 1 98.19 105 SER B C 1
ATOM 1736 O O . SER B 1 105 ? 5.684 -16.234 -1.154 1 98.19 105 SER B O 1
ATOM 1738 N N . VAL B 1 106 ? 5.344 -14.344 -2.279 1 98 106 VAL B N 1
ATOM 1739 C CA . VAL B 1 106 ? 6.742 -14.172 -2.658 1 98 106 VAL B CA 1
ATOM 1740 C C . VAL B 1 106 ? 7.293 -12.891 -2.041 1 98 106 VAL B C 1
ATOM 1742 O O . VAL B 1 106 ? 6.742 -11.805 -2.252 1 98 106 VAL B O 1
ATOM 1745 N N . CYS B 1 107 ? 8.328 -13.094 -1.244 1 98.12 107 CYS B N 1
ATOM 1746 C CA . CYS B 1 107 ? 9.023 -11.953 -0.659 1 98.12 107 CYS B CA 1
ATOM 1747 C C . CYS B 1 107 ? 10.266 -11.602 -1.468 1 98.12 107 CYS B C 1
ATOM 1749 O O . CYS B 1 107 ? 10.945 -12.484 -1.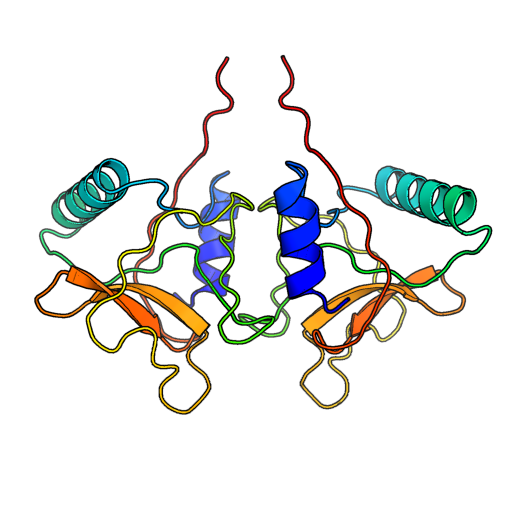997 1 98.12 107 CYS B O 1
ATOM 1751 N N . ALA B 1 108 ? 10.516 -10.328 -1.564 1 97.62 108 ALA B N 1
ATOM 1752 C CA . ALA B 1 108 ? 11.727 -9.852 -2.238 1 97.62 108 ALA B CA 1
ATOM 1753 C C . ALA B 1 108 ? 12.438 -8.797 -1.398 1 97.62 108 ALA B C 1
ATOM 1755 O O . ALA B 1 108 ? 11.797 -7.922 -0.813 1 97.62 108 ALA B O 1
ATOM 1756 N N . LYS B 1 109 ? 13.758 -8.938 -1.275 1 94.25 109 LYS B N 1
ATOM 1757 C CA . LYS B 1 109 ? 14.617 -7.949 -0.631 1 94.25 109 LYS B CA 1
ATOM 1758 C C . LYS B 1 109 ? 15.367 -7.117 -1.666 1 94.25 109 LYS B C 1
ATOM 1760 O O . LYS B 1 109 ? 15.945 -7.66 -2.609 1 94.25 109 LYS B O 1
ATOM 1765 N N . ARG B 1 110 ? 15.148 -5.789 -1.529 1 77.56 110 ARG B N 1
ATOM 1766 C CA . ARG B 1 110 ? 15.883 -4.934 -2.457 1 77.56 110 ARG B CA 1
ATOM 1767 C C . ARG B 1 110 ? 17.25 -4.559 -1.892 1 77.56 110 ARG B C 1
ATOM 1769 O O . ARG B 1 110 ? 17.344 -4.109 -0.748 1 77.56 110 ARG B O 1
ATOM 1776 N N . LEU B 1 111 ? 18.188 -5.141 -2.469 1 65.81 111 LEU B N 1
ATOM 1777 C CA . LEU B 1 111 ? 19.547 -4.891 -2.02 1 65.81 111 LEU B CA 1
ATOM 1778 C C . LEU B 1 111 ? 20 -3.49 -2.408 1 65.81 111 LEU B C 1
ATOM 1780 O O . LEU B 1 111 ? 19.656 -2.994 -3.482 1 65.81 111 LEU B O 1
ATOM 1784 N N . ARG B 1 112 ? 20.188 -2.561 -1.452 1 56.28 112 ARG B N 1
ATOM 1785 C CA . ARG B 1 112 ? 20.828 -1.275 -1.717 1 56.28 112 ARG B CA 1
ATOM 1786 C C . ARG B 1 112 ? 22.172 -1.466 -2.412 1 56.28 112 ARG B C 1
ATOM 1788 O O . ARG B 1 112 ? 22.938 -2.367 -2.062 1 56.28 112 ARG B O 1
ATOM 1795 N N . ARG B 1 113 ? 22.234 -1.143 -3.65 1 43.47 113 ARG B N 1
ATOM 1796 C CA . ARG B 1 113 ? 23.547 -1.227 -4.273 1 43.47 113 ARG B CA 1
ATOM 1797 C C . ARG B 1 113 ? 24.609 -0.534 -3.422 1 43.47 113 ARG B C 1
ATOM 1799 O O . ARG B 1 113 ? 24.391 0.591 -2.961 1 43.47 113 ARG B O 1
ATOM 1806 N N . ARG B 1 114 ? 25.531 -1.305 -2.865 1 35.41 114 ARG B N 1
ATOM 1807 C CA . ARG B 1 114 ? 26.781 -0.665 -2.461 1 35.41 114 ARG B CA 1
ATOM 1808 C C . ARG B 1 114 ? 27.453 0.027 -3.645 1 35.41 114 ARG B C 1
ATOM 1810 O O . ARG B 1 114 ? 27.344 -0.434 -4.781 1 35.41 114 ARG B O 1
#

Nearest PDB structures (foldseek):
  7l64-assembly1_A  TM=9.151E-01  e=1.278E-10  Homo sapiens
  7juc-assembly1_A  TM=9.101E-01  e=2.696E-10  Homo sapiens
  7l62-assembly1_A  TM=9.109E-01  e=3.680E-10  Homo sapiens
  7jud-assembly2_B  TM=9.151E-01  e=5.023E-10  Homo sapiens
  7juf-assembly2_B  TM=8.970E-01  e=3.680E-10  Homo sapiens

Solvent-accessible surface area (backbone atoms only — not comparable to full-atom values): 12092 Å² total; per-residue (Å²): 74,27,50,53,57,42,36,54,55,19,41,76,69,71,21,24,26,28,76,52,77,42,73,67,54,45,53,52,52,52,51,51,43,27,70,74,65,76,36,72,64,53,22,35,38,20,37,32,19,51,62,32,85,91,50,68,40,30,44,49,38,53,82,73,83,42,86,56,56,30,93,79,36,68,64,35,65,95,75,61,24,31,23,31,28,34,32,37,73,94,77,47,21,28,32,47,34,51,29,76,46,71,40,53,68,42,66,38,65,81,74,77,76,127,74,27,51,54,57,42,35,52,54,19,41,76,70,70,20,22,26,29,75,50,76,41,72,68,54,47,51,52,52,51,51,50,44,26,71,74,65,75,37,70,65,51,25,36,39,21,36,30,20,52,63,33,84,93,50,67,40,29,43,50,39,53,81,74,83,42,84,55,56,30,92,80,38,67,64,35,64,96,75,61,26,31,24,30,28,34,32,38,72,94,76,47,20,28,35,46,34,51,28,77,46,70,41,53,68,41,66,37,66,81,76,76,77,126

InterPro domains:
  IPR001304 C-type lectin-like [PF00059] (1-109)
  IPR001304 C-type lectin-like [PS50041] (1-108)
  IPR001304 C-type lectin-like [SM00034] (2-108)
  IPR016186 C-type lectin-like/link domain superfamily [G3DSA:3.10.100.10] (1-112)
  IPR016187 C-type lectin fold [SSF56436] (1-111)
  IPR018378 C-type lectin, conserved site [PS00615] (83-107)
  IPR050111 C-type lectin and snaclec domain-containing protein [PTHR22803] (2-110)

Organism: NCBI:txid48701

Foldseek 3Di:
DFLVVQQVVLVVVQWGFDDDADPVSVVVVQVVCCVVPVDRFKAFHQWWCQVHPPDIDGPVRDDRPDAFADVCPQPCVVVAFTTWIALPDPVRGIYTGHRGDDGHTDIDHDDPDD/DFLVVQQVVLVVVQWGFDDDDDPVSVVVQQVVCCVVPVDRFKAFHQWWCQVHPPDIDGPVRDDRPDAFADVCPQVCVVVAFTTWIALPDPVRGIYTGHRGDDGHTDIDHDDDDD